Protein AF-A0A2A2FD32-F1 (afdb_monomer_lite)

Sequence (240 aa):
MASRQGGPGDAESSRPGSTERRTASTTAPAGARRRAATRSDSLPHGSDPDAPRSRTPNAGKRPSVGRTAEDPPVRDPELYALTDHFRERLEQPGRYVSTRTVSDAIRRGQLRWNRTDGWRFALVDGGIRFVVVVSDTETNSPVVVTGWTEVADREAALEAPRWDPVDVDTIAVRTALSESASTPIPDRIRPRTVTRPFEVGEHRLETEPGEPFVRCTACGCRFRSKDAITGRGCHGRSGR

pLDDT: mean 73.52, std 23.81, range [29.08, 97.88]

Organism: NCBI:txid2032630

Radius of gyration: 28.74 Å; chains: 1; bounding box: 117×58×73 Å

Structure (mmCIF, N/CA/C/O backbone):
data_AF-A0A2A2FD32-F1
#
_entry.id   AF-A0A2A2FD32-F1
#
loop_
_atom_site.group_PDB
_atom_site.id
_atom_site.type_symbol
_atom_site.label_atom_id
_atom_site.label_alt_id
_atom_site.label_comp_id
_atom_site.label_asym_id
_atom_site.label_entity_id
_atom_site.label_seq_id
_atom_site.pdbx_PDB_ins_code
_atom_site.Cartn_x
_atom_site.Cartn_y
_atom_site.Cartn_z
_atom_site.occupancy
_atom_site.B_iso_or_equiv
_atom_site.auth_seq_id
_atom_site.auth_comp_id
_atom_site.auth_asym_id
_atom_site.auth_atom_id
_atom_site.pdbx_PDB_model_num
ATOM 1 N N . MET A 1 1 ? -54.518 30.300 4.752 1.00 40.16 1 MET A N 1
ATOM 2 C CA . MET A 1 1 ? -54.333 31.767 4.814 1.00 40.16 1 MET A CA 1
ATOM 3 C C . MET A 1 1 ? -52.843 32.067 4.967 1.00 40.16 1 MET A C 1
ATOM 5 O O . MET A 1 1 ? -52.205 31.335 5.707 1.00 40.16 1 MET A O 1
ATOM 9 N N . ALA A 1 2 ? -52.364 33.119 4.279 1.00 43.62 2 ALA A N 1
ATOM 10 C CA . ALA A 1 2 ? -51.003 33.708 4.232 1.00 43.62 2 ALA A CA 1
ATOM 11 C C . ALA A 1 2 ? -49.899 32.870 3.518 1.00 43.62 2 ALA A C 1
ATOM 13 O O . ALA A 1 2 ? -49.642 31.750 3.929 1.00 43.62 2 ALA A O 1
ATOM 14 N N . SER A 1 3 ? -49.348 33.260 2.345 1.00 45.34 3 SER A N 1
ATOM 15 C CA . SER A 1 3 ? -48.483 34.433 1.988 1.00 45.34 3 SER A CA 1
ATOM 16 C C . SER A 1 3 ? -47.032 34.240 2.479 1.00 45.34 3 SER A C 1
ATOM 18 O O . SER A 1 3 ? -46.884 33.958 3.657 1.00 45.34 3 SER A O 1
ATOM 20 N N . ARG A 1 4 ? -45.906 34.385 1.746 1.00 47.28 4 ARG A N 1
ATOM 21 C CA . ARG A 1 4 ? -45.457 34.995 0.458 1.00 47.28 4 ARG A CA 1
ATOM 22 C C . ARG A 1 4 ? -44.111 34.307 0.057 1.00 47.28 4 ARG A C 1
ATOM 24 O O . ARG A 1 4 ? -43.446 33.781 0.940 1.00 47.28 4 ARG A O 1
ATOM 31 N N . GLN A 1 5 ? -43.751 34.093 -1.223 1.00 44.75 5 GLN A N 1
ATOM 32 C CA . GLN A 1 5 ? -42.906 34.958 -2.101 1.00 44.75 5 GLN A CA 1
ATOM 33 C C . GLN A 1 5 ? -41.777 35.702 -1.344 1.00 44.75 5 GLN A C 1
ATOM 35 O O . GLN A 1 5 ? -42.066 36.325 -0.335 1.00 44.75 5 GLN A O 1
ATOM 40 N N . GLY A 1 6 ? -40.499 35.769 -1.722 1.00 34.53 6 GLY A N 1
ATOM 41 C CA . GLY A 1 6 ? -39.757 35.512 -2.956 1.00 34.53 6 GLY A CA 1
ATOM 42 C C . GLY A 1 6 ? -38.556 36.485 -2.986 1.00 34.53 6 GLY A C 1
ATOM 43 O O . GLY A 1 6 ? -38.674 37.593 -2.472 1.00 34.53 6 GLY A O 1
ATOM 44 N N . GLY A 1 7 ? -37.443 36.096 -3.615 1.00 35.06 7 GLY A N 1
ATOM 45 C CA . GLY A 1 7 ? -36.495 37.038 -4.237 1.00 35.06 7 GLY A CA 1
ATOM 46 C C . GLY A 1 7 ? -35.228 37.463 -3.466 1.00 35.06 7 GLY A C 1
ATOM 47 O O . GLY A 1 7 ? -35.172 37.304 -2.254 1.00 35.06 7 GLY A O 1
ATOM 48 N N . PRO A 1 8 ? -34.202 37.966 -4.191 1.00 53.19 8 PRO A N 1
ATOM 49 C CA . PRO A 1 8 ? -32.801 37.539 -4.075 1.00 53.19 8 PRO A CA 1
ATOM 50 C C . PRO A 1 8 ? -31.842 38.657 -3.615 1.00 53.19 8 PRO A C 1
ATOM 52 O O . PRO A 1 8 ? -32.244 39.806 -3.455 1.00 53.19 8 PRO A O 1
ATOM 55 N N . GLY A 1 9 ? -30.558 38.331 -3.433 1.00 33.03 9 GLY A N 1
ATOM 56 C CA . GLY A 1 9 ? -29.521 39.323 -3.148 1.00 33.03 9 GLY A CA 1
ATOM 57 C C . GLY A 1 9 ? -28.118 38.784 -3.398 1.00 33.03 9 GLY A C 1
ATOM 58 O O . GLY A 1 9 ? -27.604 37.994 -2.609 1.00 33.03 9 GLY A O 1
ATOM 59 N N . ASP A 1 10 ? -27.542 39.222 -4.513 1.00 36.66 10 ASP A N 1
ATOM 60 C CA . ASP A 1 10 ? -26.157 39.032 -4.923 1.00 36.66 10 ASP A CA 1
ATOM 61 C C . ASP A 1 10 ? -25.161 39.554 -3.879 1.00 36.66 10 ASP A C 1
ATOM 63 O O . ASP A 1 10 ? -25.311 40.650 -3.336 1.00 36.66 10 ASP A O 1
ATOM 67 N N . ALA A 1 11 ? -24.089 38.796 -3.666 1.00 37.91 11 ALA A N 1
ATOM 68 C CA . ALA A 1 11 ? -22.864 39.296 -3.060 1.00 37.91 11 ALA A CA 1
ATOM 69 C C . ALA A 1 11 ? -21.686 38.887 -3.946 1.00 37.91 11 ALA A C 1
ATOM 71 O O . ALA A 1 11 ? -21.052 37.845 -3.774 1.00 37.91 11 ALA A O 1
ATOM 72 N N . GLU A 1 12 ? -21.423 39.737 -4.932 1.00 35.72 12 GLU A N 1
ATOM 73 C CA . GLU A 1 12 ? -20.188 39.770 -5.693 1.00 35.72 12 GLU A CA 1
ATOM 74 C C . GLU A 1 12 ? -19.136 40.535 -4.876 1.00 35.72 12 GLU A C 1
ATOM 76 O O . GLU A 1 12 ? -19.289 41.727 -4.621 1.00 35.72 12 GLU A O 1
ATOM 81 N N . SER A 1 13 ? -18.082 39.849 -4.434 1.00 34.16 13 SER A N 1
ATOM 82 C CA . SER A 1 13 ? -16.697 40.349 -4.351 1.00 34.16 13 SER A CA 1
ATOM 83 C C . SER A 1 13 ? -15.893 39.520 -3.363 1.00 34.16 13 SER A C 1
ATOM 85 O O . SER A 1 13 ? -16.100 39.589 -2.154 1.00 34.16 13 SER A O 1
ATOM 87 N N . SER A 1 14 ? -14.881 38.822 -3.870 1.00 36.41 14 SER A N 1
ATOM 88 C CA . SER A 1 14 ? -13.485 39.214 -3.632 1.00 36.41 14 SER A CA 1
ATOM 89 C C . SER A 1 14 ? -12.560 38.198 -4.296 1.00 36.41 14 SER A C 1
ATOM 91 O O . SER A 1 14 ? -12.406 37.070 -3.835 1.00 36.41 14 SER A O 1
ATOM 93 N N . ARG A 1 15 ? -11.900 38.620 -5.380 1.00 43.09 15 ARG A N 1
ATOM 94 C CA . ARG A 1 15 ? -10.617 38.028 -5.775 1.00 43.09 15 ARG A CA 1
ATOM 95 C C . ARG A 1 15 ? -9.605 38.289 -4.654 1.00 43.09 15 ARG A C 1
ATOM 97 O O . ARG A 1 15 ? -9.614 39.371 -4.070 1.00 43.09 15 ARG A O 1
ATOM 104 N N . PRO A 1 16 ? -8.646 37.379 -4.472 1.00 43.72 16 PRO A N 1
ATOM 105 C CA . PRO A 1 16 ? -7.268 37.832 -4.588 1.00 43.72 16 PRO A CA 1
ATOM 106 C C . PRO A 1 16 ? -6.460 36.936 -5.524 1.00 43.72 16 PRO A C 1
ATOM 108 O O . PRO A 1 16 ? -6.602 35.715 -5.558 1.00 43.72 16 PRO A O 1
ATOM 111 N N . GLY A 1 17 ? -5.619 37.590 -6.319 1.00 29.62 17 GLY A N 1
ATOM 112 C CA . GLY A 1 17 ? -4.647 36.936 -7.175 1.00 29.62 17 GLY A CA 1
ATOM 113 C C . GLY A 1 17 ? -3.404 36.457 -6.425 1.00 29.62 17 GLY A C 1
ATOM 114 O O . GLY A 1 17 ? -3.158 36.812 -5.278 1.00 29.62 17 GLY A O 1
ATOM 115 N N . SER A 1 18 ? -2.583 35.748 -7.199 1.00 34.41 18 SER A N 1
ATOM 116 C CA . SER A 1 18 ? -1.146 35.536 -7.016 1.00 34.41 18 SER A CA 1
ATOM 117 C C . SER A 1 18 ? -0.711 34.605 -5.878 1.00 34.41 18 SER A C 1
ATOM 119 O O . SER A 1 18 ? -0.600 34.982 -4.718 1.00 34.41 18 SER A O 1
ATOM 121 N N . THR A 1 19 ? -0.318 33.382 -6.235 1.00 39.81 19 THR A N 1
ATOM 122 C CA . THR A 1 19 ? 1.108 33.053 -6.429 1.00 39.81 19 THR A CA 1
ATOM 123 C C . THR A 1 19 ? 1.238 31.588 -6.855 1.00 39.81 19 THR A C 1
ATOM 125 O O . THR A 1 19 ? 1.115 30.668 -6.052 1.00 39.81 19 THR A O 1
ATOM 128 N N . GLU A 1 20 ? 1.525 31.357 -8.138 1.00 37.56 20 GLU A N 1
ATOM 129 C CA . GLU A 1 20 ? 2.073 30.081 -8.599 1.00 37.56 20 GLU A CA 1
ATOM 130 C C . GLU A 1 20 ? 3.464 29.904 -7.983 1.00 37.56 20 GLU A C 1
ATOM 132 O O . GLU A 1 20 ? 4.466 30.413 -8.491 1.00 37.56 20 GLU A O 1
ATOM 137 N N . ARG A 1 21 ? 3.549 29.193 -6.859 1.00 36.56 21 ARG A N 1
ATOM 138 C CA . ARG A 1 21 ? 4.833 28.788 -6.295 1.00 36.56 21 ARG A CA 1
ATOM 139 C C . ARG A 1 21 ? 5.202 27.417 -6.857 1.00 36.56 21 ARG A C 1
ATOM 141 O O . ARG A 1 21 ? 4.868 26.376 -6.306 1.00 36.56 21 ARG A O 1
ATOM 148 N N . ARG A 1 22 ? 5.901 27.456 -7.994 1.00 40.97 22 ARG A N 1
ATOM 149 C CA . ARG A 1 22 ? 6.734 26.365 -8.515 1.00 40.97 22 ARG A CA 1
ATOM 150 C C . ARG A 1 22 ? 7.736 25.947 -7.435 1.00 40.97 22 ARG A C 1
ATOM 152 O O . ARG A 1 22 ? 8.587 26.745 -7.055 1.00 40.97 22 ARG A O 1
ATOM 159 N N . THR A 1 23 ? 7.684 24.697 -6.994 1.00 37.75 23 THR A N 1
ATOM 160 C CA . THR A 1 23 ? 8.797 24.047 -6.289 1.00 37.75 23 THR A CA 1
ATOM 161 C C . THR A 1 23 ? 9.184 22.795 -7.060 1.00 37.75 23 THR A C 1
ATOM 163 O O . THR A 1 23 ? 8.623 21.723 -6.859 1.00 37.75 23 THR A O 1
ATOM 166 N N . ALA A 1 24 ? 10.124 22.968 -7.988 1.00 34.06 24 ALA A N 1
ATOM 167 C CA . ALA A 1 24 ? 10.916 21.880 -8.535 1.00 34.06 24 ALA A CA 1
ATOM 168 C C . ALA A 1 24 ? 12.051 21.596 -7.543 1.00 34.06 24 ALA A C 1
ATOM 170 O O . ALA A 1 24 ? 12.924 22.441 -7.345 1.00 34.06 24 ALA A O 1
ATOM 171 N N . SER A 1 25 ? 12.038 20.426 -6.911 1.00 33.66 25 SER A N 1
ATOM 172 C CA . SER A 1 25 ? 13.161 19.954 -6.100 1.00 33.66 25 SER A CA 1
ATOM 173 C C . SER A 1 25 ? 14.172 19.279 -7.023 1.00 33.66 25 SER A C 1
ATOM 175 O O . SER A 1 25 ? 14.032 18.111 -7.364 1.00 33.66 25 SER A O 1
ATOM 177 N N . THR A 1 26 ? 15.169 20.043 -7.471 1.00 34.78 26 THR A N 1
ATOM 178 C CA . THR A 1 26 ? 16.380 19.506 -8.106 1.00 34.78 26 THR A CA 1
ATOM 179 C C . THR A 1 26 ? 17.436 19.336 -7.023 1.00 34.78 26 THR A C 1
ATOM 181 O O . THR A 1 26 ? 17.819 20.306 -6.370 1.00 34.78 26 THR A O 1
ATOM 184 N N . THR A 1 27 ? 17.926 18.118 -6.821 1.00 35.84 27 THR A N 1
ATOM 185 C CA . THR A 1 27 ? 19.137 17.875 -6.032 1.00 35.84 27 THR A CA 1
ATOM 186 C C . THR A 1 27 ? 20.028 16.931 -6.823 1.00 35.84 27 THR A C 1
ATOM 188 O O . THR A 1 27 ? 19.830 15.723 -6.824 1.00 35.84 27 THR A O 1
ATOM 191 N N . ALA A 1 28 ? 20.997 17.514 -7.528 1.00 37.69 28 ALA A N 1
ATOM 192 C CA . ALA A 1 28 ? 22.156 16.821 -8.073 1.00 37.69 28 ALA A CA 1
ATOM 193 C C . ALA A 1 28 ? 23.378 17.223 -7.233 1.00 37.69 28 ALA A C 1
ATOM 195 O O . ALA A 1 28 ? 23.554 18.420 -6.984 1.00 37.69 28 ALA A O 1
ATOM 196 N N . PRO A 1 29 ? 24.245 16.292 -6.805 1.00 39.03 29 PRO A N 1
ATOM 197 C CA . PRO A 1 29 ? 25.530 16.662 -6.243 1.00 39.03 29 PRO A CA 1
ATOM 198 C C . PRO A 1 29 ? 26.569 16.829 -7.359 1.00 39.03 29 PRO A C 1
ATOM 200 O O . PRO A 1 29 ? 26.907 15.894 -8.083 1.00 39.03 29 PRO A O 1
ATOM 203 N N . ALA A 1 30 ? 27.105 18.045 -7.457 1.00 31.88 30 ALA A N 1
ATOM 204 C CA . ALA A 1 30 ? 28.348 18.336 -8.149 1.00 31.88 30 ALA A CA 1
ATOM 205 C C . ALA A 1 30 ? 29.535 17.921 -7.264 1.00 31.88 30 ALA A C 1
ATOM 207 O O . ALA A 1 30 ? 29.677 18.397 -6.139 1.00 31.88 30 ALA A O 1
ATOM 208 N N . GLY A 1 31 ? 30.412 17.071 -7.796 1.00 30.08 31 GLY A N 1
ATOM 209 C CA . GLY A 1 31 ? 31.700 16.725 -7.200 1.00 30.08 31 GLY A CA 1
ATOM 210 C C . GLY A 1 31 ? 32.808 16.873 -8.234 1.00 30.08 31 GLY A C 1
ATOM 211 O O . GLY A 1 31 ? 33.124 15.939 -8.961 1.00 30.08 31 GLY A O 1
ATOM 212 N N . ALA A 1 32 ? 33.392 18.066 -8.317 1.00 34.38 32 ALA A N 1
ATOM 213 C CA . ALA A 1 32 ? 34.615 18.316 -9.064 1.00 34.38 32 ALA A CA 1
ATOM 214 C C . ALA A 1 32 ? 35.836 18.052 -8.171 1.00 34.38 32 ALA A C 1
ATOM 216 O O . ALA A 1 32 ? 35.891 18.585 -7.065 1.00 34.38 32 ALA A O 1
ATOM 217 N N . ARG A 1 33 ? 36.853 17.343 -8.687 1.00 34.44 33 ARG A N 1
ATOM 218 C CA . ARG A 1 33 ? 38.275 17.731 -8.568 1.00 34.44 33 ARG A CA 1
ATOM 219 C C . ARG A 1 33 ? 39.178 16.881 -9.471 1.00 34.44 33 ARG A C 1
ATOM 221 O O . ARG A 1 33 ? 39.147 15.659 -9.459 1.00 34.44 33 ARG A O 1
ATOM 228 N N . ARG A 1 34 ? 39.972 17.598 -10.272 1.00 34.97 34 ARG A N 1
ATOM 229 C CA . ARG A 1 34 ? 41.042 17.135 -11.168 1.00 34.97 34 ARG A CA 1
ATOM 230 C C . ARG A 1 34 ? 42.409 17.155 -10.462 1.00 34.97 34 ARG A C 1
ATOM 232 O O . ARG A 1 34 ? 42.595 17.944 -9.539 1.00 34.97 34 ARG A O 1
ATOM 239 N N . ARG A 1 35 ? 43.367 16.490 -11.134 1.00 33.50 35 ARG A N 1
ATOM 240 C CA . ARG A 1 35 ? 44.854 16.509 -11.051 1.00 33.50 35 ARG A CA 1
ATOM 241 C C . ARG A 1 35 ? 45.425 15.403 -10.145 1.00 33.50 35 ARG A C 1
ATOM 243 O O . ARG A 1 35 ? 44.872 15.155 -9.092 1.00 33.50 35 ARG A O 1
ATOM 250 N N . ALA A 1 36 ? 46.495 14.693 -10.506 1.00 29.08 36 ALA A N 1
ATOM 251 C CA . ALA A 1 36 ? 47.621 15.063 -11.362 1.00 29.08 36 ALA A CA 1
ATOM 252 C C . ALA A 1 36 ? 48.176 13.884 -12.186 1.00 29.08 36 ALA A C 1
ATOM 254 O O . ALA A 1 36 ? 47.997 12.720 -11.846 1.00 29.08 36 ALA A O 1
ATOM 255 N N . ALA A 1 37 ? 48.864 14.243 -13.270 1.00 33.28 37 ALA A N 1
ATOM 256 C CA . ALA A 1 37 ? 49.687 13.376 -14.095 1.00 33.28 37 ALA A CA 1
ATOM 257 C C . ALA A 1 37 ? 51.112 13.285 -13.530 1.00 33.28 37 ALA A C 1
ATOM 259 O O . ALA A 1 37 ? 51.657 14.302 -13.100 1.00 33.28 37 ALA A O 1
ATOM 260 N N . THR A 1 38 ? 51.740 12.119 -13.663 1.00 33.56 38 THR A N 1
ATOM 261 C CA . THR A 1 38 ? 53.200 11.961 -13.690 1.00 33.56 38 THR A CA 1
ATOM 262 C C . THR A 1 38 ? 53.574 10.931 -14.758 1.00 33.56 38 THR A C 1
ATOM 264 O O . THR A 1 38 ? 53.046 9.824 -14.803 1.00 33.56 38 THR A O 1
ATOM 267 N N . ARG A 1 39 ? 54.450 11.367 -15.669 1.00 31.91 39 ARG A N 1
ATOM 268 C CA . ARG A 1 39 ? 55.150 10.579 -16.693 1.00 31.91 39 ARG A CA 1
ATOM 269 C C . ARG A 1 39 ? 56.289 9.773 -16.062 1.00 31.91 39 ARG A C 1
ATOM 271 O O . ARG A 1 39 ? 56.874 10.259 -15.097 1.00 31.91 39 ARG A O 1
ATOM 278 N N . SER A 1 40 ? 56.652 8.649 -16.685 1.00 32.28 40 SER A N 1
ATOM 279 C CA . SER A 1 40 ? 58.023 8.184 -17.023 1.00 32.28 40 SER A CA 1
ATOM 280 C C . SER A 1 40 ? 57.865 6.798 -17.677 1.00 32.28 40 SER A C 1
ATOM 282 O O . SER A 1 40 ? 57.278 5.915 -17.066 1.00 32.28 40 SER A O 1
ATOM 284 N N . ASP A 1 41 ? 57.993 6.647 -18.995 1.00 29.14 41 ASP A N 1
ATOM 285 C CA . ASP A 1 41 ? 59.203 6.529 -19.834 1.00 29.14 41 ASP A CA 1
ATOM 286 C C . ASP A 1 41 ? 59.770 5.098 -19.966 1.00 29.14 41 ASP A C 1
ATOM 288 O O . ASP A 1 41 ? 60.126 4.456 -18.985 1.00 29.14 41 ASP A O 1
ATOM 292 N N . SER A 1 42 ? 59.953 4.719 -21.240 1.00 31.59 42 SER A N 1
ATOM 293 C CA . SER A 1 42 ? 60.932 3.768 -21.810 1.00 31.59 42 SER A CA 1
ATOM 294 C C . SER A 1 42 ? 60.569 2.278 -22.010 1.00 31.59 42 SER A C 1
ATOM 296 O O . SER A 1 42 ? 60.602 1.453 -21.105 1.00 31.59 42 SER A O 1
ATOM 298 N N . LEU A 1 43 ? 60.326 1.963 -23.293 1.00 39.28 43 LEU A N 1
ATOM 299 C CA . LEU A 1 43 ? 60.583 0.708 -24.042 1.00 39.28 43 LEU A CA 1
ATOM 300 C C . LEU A 1 43 ? 62.120 0.416 -24.112 1.00 39.28 43 LEU A C 1
ATOM 302 O O . LEU A 1 43 ? 62.853 1.320 -23.704 1.00 39.28 43 LEU A O 1
ATOM 306 N N . PRO A 1 44 ? 62.670 -0.707 -24.678 1.00 51.69 44 PRO A N 1
ATOM 307 C CA . PRO A 1 44 ? 62.130 -1.487 -25.812 1.00 51.69 44 PRO A CA 1
ATOM 308 C C . PRO A 1 44 ? 62.489 -2.997 -25.950 1.00 51.69 44 PRO A C 1
ATOM 310 O O . PRO A 1 44 ? 63.275 -3.561 -25.200 1.00 51.69 44 PRO A O 1
ATOM 313 N N . HIS A 1 45 ? 61.966 -3.570 -27.050 1.00 30.08 45 HIS A N 1
ATOM 314 C CA . HIS A 1 45 ? 62.605 -4.504 -28.007 1.00 30.08 45 HIS A CA 1
ATOM 315 C C . HIS A 1 45 ? 62.072 -5.951 -28.100 1.00 30.08 45 HIS A C 1
ATOM 317 O O . HIS A 1 45 ? 62.030 -6.675 -27.112 1.00 30.08 45 HIS A O 1
ATOM 323 N N . GLY A 1 46 ? 61.742 -6.371 -29.336 1.00 29.91 46 GLY A N 1
ATOM 324 C CA . GLY A 1 46 ? 61.555 -7.775 -29.735 1.00 29.91 46 GLY A CA 1
ATOM 325 C C . GLY A 1 46 ? 60.523 -8.016 -30.852 1.00 29.91 46 GLY A C 1
ATOM 326 O O . GLY A 1 46 ? 59.356 -8.244 -30.554 1.00 29.91 46 GLY A O 1
ATOM 327 N N . SER A 1 47 ? 60.960 -7.971 -32.117 1.00 34.38 47 SER A N 1
ATOM 328 C CA . SER A 1 47 ? 60.307 -8.519 -33.334 1.00 34.38 47 SER A CA 1
ATOM 329 C C . SER A 1 47 ? 60.113 -10.052 -33.198 1.00 34.38 47 SER A C 1
ATOM 331 O O . SER A 1 47 ? 60.848 -10.661 -32.428 1.00 34.38 47 SER A O 1
ATOM 333 N N . ASP A 1 48 ? 59.193 -10.789 -33.836 1.00 35.84 48 ASP A N 1
ATOM 334 C CA . ASP A 1 48 ? 58.825 -10.889 -35.265 1.00 35.84 48 ASP A CA 1
ATOM 335 C C . ASP A 1 48 ? 57.580 -11.848 -35.423 1.00 35.84 48 ASP A C 1
ATOM 337 O O . ASP A 1 48 ? 56.980 -12.174 -34.395 1.00 35.84 48 ASP A O 1
ATOM 341 N N . PRO A 1 49 ? 57.096 -12.280 -36.619 1.00 49.69 49 PRO A N 1
ATOM 342 C CA . PRO A 1 49 ? 55.666 -12.336 -36.958 1.00 49.69 49 PRO A CA 1
ATOM 343 C C . PRO A 1 49 ? 55.083 -13.764 -37.166 1.00 49.69 49 PRO A C 1
ATOM 345 O O . PRO A 1 49 ? 55.722 -14.765 -36.872 1.00 49.69 49 PRO A O 1
ATOM 348 N N . ASP A 1 50 ? 53.858 -13.808 -37.713 1.00 36.03 50 ASP A N 1
ATOM 349 C CA . ASP A 1 50 ? 53.057 -14.951 -38.207 1.00 36.03 50 ASP A CA 1
ATOM 350 C C . ASP A 1 50 ? 52.089 -15.677 -37.250 1.00 36.03 50 ASP A C 1
ATOM 352 O O . ASP A 1 50 ? 52.395 -16.683 -36.618 1.00 36.03 50 ASP A O 1
ATOM 356 N N . ALA A 1 51 ? 50.821 -15.238 -37.288 1.00 39.12 51 ALA A N 1
ATOM 357 C CA . ALA A 1 51 ? 49.657 -16.112 -37.117 1.00 39.12 51 ALA A CA 1
ATOM 358 C C . ALA A 1 51 ? 48.432 -15.544 -37.878 1.00 39.12 51 ALA A C 1
ATOM 360 O O . ALA A 1 51 ? 48.199 -14.328 -37.861 1.00 39.12 51 ALA A O 1
ATOM 361 N N . PRO A 1 52 ? 47.634 -16.380 -38.571 1.00 44.34 52 PRO A N 1
ATOM 362 C CA . PRO A 1 52 ? 46.652 -15.921 -39.546 1.00 44.34 52 PRO A CA 1
ATOM 363 C C . PRO A 1 52 ? 45.402 -15.325 -38.887 1.00 44.34 52 PRO A C 1
ATOM 365 O O . PRO A 1 52 ? 44.781 -15.896 -37.989 1.00 44.34 52 PRO A O 1
ATOM 368 N N . ARG A 1 53 ? 44.997 -14.159 -39.400 1.00 41.44 53 ARG A N 1
ATOM 369 C CA . ARG A 1 53 ? 43.784 -13.426 -39.021 1.00 41.44 53 ARG A CA 1
ATOM 370 C C . ARG A 1 53 ? 42.525 -14.195 -39.432 1.00 41.44 53 ARG A C 1
ATOM 372 O O . ARG A 1 53 ? 42.016 -14.009 -40.534 1.00 41.44 53 ARG A O 1
ATOM 379 N N . SER A 1 54 ? 41.954 -14.957 -38.507 1.00 38.81 54 SER A N 1
ATOM 380 C CA . SER A 1 54 ? 40.538 -15.333 -38.569 1.00 38.81 54 SER A CA 1
ATOM 381 C C . SER A 1 54 ? 39.691 -14.132 -38.140 1.00 38.81 54 SER A C 1
ATOM 383 O O . SER A 1 54 ? 39.386 -13.943 -36.966 1.00 38.81 54 SER A O 1
ATOM 385 N N . ARG A 1 55 ? 39.360 -13.261 -39.100 1.00 42.75 55 ARG A N 1
ATOM 386 C CA . ARG A 1 55 ? 38.365 -12.193 -38.928 1.00 42.75 55 ARG A CA 1
ATOM 387 C C . ARG A 1 55 ? 36.971 -12.819 -38.970 1.00 42.75 55 ARG A C 1
ATOM 389 O O . ARG A 1 55 ? 36.381 -12.958 -40.036 1.00 42.75 55 ARG A O 1
ATOM 396 N N . THR A 1 56 ? 36.427 -13.167 -37.810 1.00 44.09 56 THR A N 1
ATOM 397 C CA . THR A 1 56 ? 34.973 -13.247 -37.645 1.00 44.09 56 THR A CA 1
ATOM 398 C C . THR A 1 56 ? 34.376 -11.868 -37.946 1.00 44.09 56 THR A C 1
ATOM 400 O O . THR A 1 56 ? 34.882 -10.859 -37.439 1.00 44.09 56 THR A O 1
ATOM 403 N N . PRO A 1 57 ? 33.324 -11.762 -38.776 1.00 41.34 57 PRO A N 1
ATOM 404 C CA . PRO A 1 57 ? 32.627 -10.502 -38.942 1.00 41.34 57 PRO A CA 1
ATOM 405 C C . PRO A 1 57 ? 31.930 -10.209 -37.616 1.00 41.34 57 PRO A C 1
ATOM 407 O O . PRO A 1 57 ? 30.992 -10.898 -37.221 1.00 41.34 57 PRO A O 1
ATOM 410 N N . ASN A 1 58 ? 32.440 -9.206 -36.903 1.00 41.06 58 ASN A N 1
ATOM 411 C CA . ASN A 1 58 ? 31.797 -8.643 -35.730 1.00 41.06 58 ASN A CA 1
ATOM 412 C C . ASN A 1 58 ? 30.478 -8.038 -36.225 1.00 41.06 58 ASN A C 1
ATOM 414 O O . ASN A 1 58 ? 30.451 -6.912 -36.727 1.00 41.06 58 ASN A O 1
ATOM 418 N N . ALA A 1 59 ? 29.419 -8.853 -36.209 1.00 47.19 59 ALA A N 1
ATOM 419 C CA . ALA A 1 59 ? 28.061 -8.445 -36.506 1.00 47.19 59 ALA A CA 1
ATOM 420 C C . ALA A 1 59 ? 27.804 -7.192 -35.681 1.00 47.19 59 ALA A C 1
ATOM 422 O O . ALA A 1 59 ? 27.910 -7.224 -34.454 1.00 47.19 59 ALA A O 1
ATOM 423 N N . GLY A 1 60 ? 27.591 -6.080 -36.387 1.00 39.16 60 GLY A N 1
ATOM 424 C CA . GLY A 1 60 ? 27.492 -4.756 -35.807 1.00 39.16 60 GLY A CA 1
ATOM 425 C C . GLY A 1 60 ? 26.585 -4.804 -34.593 1.00 39.16 60 GLY A C 1
ATOM 426 O O . GLY A 1 60 ? 25.372 -4.975 -34.720 1.00 39.16 60 GLY A O 1
ATOM 427 N N . LYS A 1 61 ? 27.196 -4.667 -33.415 1.00 44.66 61 LYS A N 1
ATOM 428 C CA . LYS A 1 61 ? 26.497 -4.373 -32.177 1.00 44.66 61 LYS A CA 1
ATOM 429 C C . LYS A 1 61 ? 25.884 -3.003 -32.423 1.00 44.66 61 LYS A C 1
ATOM 431 O O . LYS A 1 61 ? 26.554 -1.983 -32.274 1.00 44.66 61 LYS A O 1
ATOM 436 N N . ARG A 1 62 ? 24.659 -2.998 -32.964 1.00 42.47 62 ARG A N 1
ATOM 437 C CA . ARG A 1 62 ? 23.867 -1.784 -33.131 1.00 42.47 62 ARG A CA 1
ATOM 438 C C . ARG A 1 62 ? 23.947 -1.070 -31.784 1.00 42.47 62 ARG A C 1
ATOM 440 O O . ARG A 1 62 ? 23.704 -1.739 -30.775 1.00 42.47 62 ARG A O 1
ATOM 447 N N . PRO A 1 63 ? 24.333 0.215 -31.736 1.00 4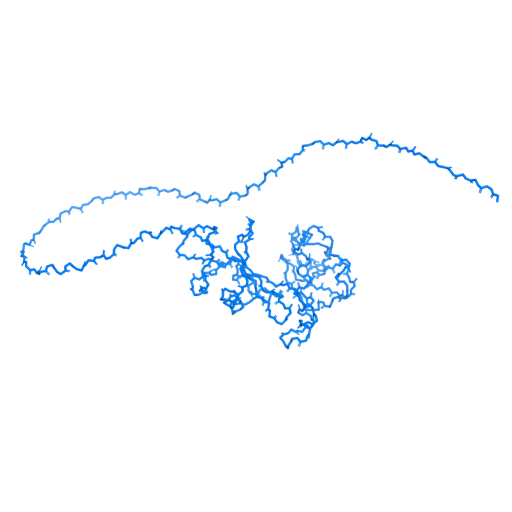2.31 63 PRO A N 1
ATOM 448 C CA . PRO A 1 63 ? 24.209 0.962 -30.500 1.00 42.31 63 PRO A CA 1
ATOM 449 C C . PRO A 1 63 ? 22.757 0.793 -30.068 1.00 42.31 63 PRO A C 1
ATOM 451 O O . PRO A 1 63 ? 21.844 1.078 -30.847 1.00 42.31 63 PRO A O 1
ATOM 454 N N . SER A 1 64 ? 22.548 0.195 -28.895 1.00 53.72 64 SER A N 1
ATOM 455 C CA . SER A 1 64 ? 21.228 0.138 -28.291 1.00 53.72 64 SER A CA 1
ATOM 456 C C . SER A 1 64 ? 20.751 1.578 -28.249 1.00 53.72 64 SER A C 1
ATOM 458 O O . SER A 1 64 ? 21.376 2.400 -27.577 1.00 53.72 64 SER A O 1
ATOM 460 N N . VAL A 1 65 ? 19.722 1.903 -29.031 1.00 58.16 65 VAL A N 1
ATOM 461 C CA . VAL A 1 65 ? 18.996 3.158 -28.862 1.00 58.16 65 VAL A CA 1
ATOM 462 C C . VAL A 1 65 ? 18.641 3.188 -27.379 1.00 58.16 65 VAL A C 1
ATOM 464 O O . VAL A 1 65 ? 17.980 2.266 -26.898 1.00 58.16 65 VAL A O 1
ATOM 467 N N . GLY A 1 66 ? 19.245 4.120 -26.638 1.00 67.31 66 GLY A N 1
ATOM 468 C CA . GLY A 1 66 ? 19.120 4.168 -25.186 1.00 67.31 66 GLY A CA 1
ATOM 469 C C . GLY A 1 66 ? 17.644 4.259 -24.836 1.00 67.31 66 GLY A C 1
ATOM 470 O O . GLY A 1 66 ? 16.945 5.103 -25.396 1.00 67.31 66 GLY A O 1
ATOM 471 N N . ARG A 1 67 ? 17.163 3.354 -23.979 1.00 73.62 67 ARG A N 1
ATOM 472 C CA . ARG A 1 67 ? 15.773 3.394 -23.527 1.00 73.62 67 ARG A CA 1
ATOM 473 C C . ARG A 1 67 ? 15.558 4.686 -22.747 1.00 73.62 67 ARG A C 1
ATOM 475 O O . ARG A 1 67 ? 16.409 5.110 -21.969 1.00 73.62 67 ARG A O 1
ATOM 482 N N . THR A 1 68 ? 14.436 5.325 -23.006 1.00 74.94 68 THR A N 1
ATOM 483 C CA . THR A 1 68 ? 13.968 6.519 -22.316 1.00 74.94 68 THR A CA 1
ATOM 484 C C . THR A 1 68 ? 13.010 6.119 -21.200 1.00 74.94 68 THR A C 1
ATOM 486 O O . THR A 1 68 ? 12.469 5.013 -21.191 1.00 74.94 68 THR A O 1
ATOM 489 N N . ALA A 1 69 ? 12.746 7.031 -20.264 1.00 76.38 69 ALA A N 1
ATOM 490 C CA . ALA A 1 69 ? 11.781 6.784 -19.192 1.00 76.38 69 ALA A CA 1
ATOM 491 C C . ALA A 1 69 ? 10.360 6.483 -19.714 1.00 76.38 69 ALA A C 1
ATOM 493 O O . ALA A 1 69 ? 9.578 5.841 -19.016 1.00 76.38 69 ALA A O 1
ATOM 494 N N . GLU A 1 70 ? 10.031 6.927 -20.930 1.00 80.38 70 GLU A N 1
ATOM 495 C CA . GLU A 1 70 ? 8.734 6.704 -21.576 1.00 80.38 70 GLU A CA 1
ATOM 496 C C . GLU A 1 70 ? 8.638 5.340 -22.272 1.00 80.38 70 GLU A C 1
ATOM 498 O O . GLU A 1 70 ? 7.538 4.907 -22.607 1.00 80.38 70 GLU A O 1
ATOM 503 N N . ASP A 1 71 ? 9.751 4.624 -22.458 1.00 83.81 71 ASP A N 1
ATOM 504 C CA . ASP A 1 71 ? 9.722 3.302 -23.076 1.00 83.81 71 ASP A CA 1
ATOM 505 C C . ASP A 1 71 ? 9.130 2.264 -22.112 1.00 83.81 71 ASP A C 1
ATOM 507 O O . ASP A 1 71 ? 9.564 2.187 -20.957 1.00 83.81 71 ASP A O 1
ATOM 511 N N . PRO A 1 72 ? 8.194 1.403 -22.562 1.00 87.56 72 PRO A N 1
ATOM 512 C CA . PRO A 1 72 ? 7.598 0.381 -21.712 1.00 87.56 72 PRO A CA 1
ATOM 513 C C . PRO A 1 72 ? 8.656 -0.487 -21.017 1.00 87.56 72 PRO A C 1
ATOM 515 O O . PRO A 1 72 ? 9.565 -0.978 -21.691 1.00 87.56 72 PRO A O 1
ATOM 518 N N . PRO A 1 73 ? 8.547 -0.701 -19.696 1.00 90.31 73 PRO A N 1
ATOM 519 C CA . PRO A 1 73 ? 9.535 -1.413 -18.901 1.00 90.31 73 PRO A CA 1
ATOM 520 C C . PRO A 1 73 ? 9.611 -2.891 -19.284 1.00 90.31 73 PRO A C 1
ATOM 522 O O . PRO A 1 73 ? 8.607 -3.521 -19.633 1.00 90.31 73 PRO A O 1
ATOM 525 N N . VAL A 1 74 ? 10.808 -3.470 -19.158 1.00 91.44 74 VAL A N 1
ATOM 526 C CA . VAL A 1 74 ? 11.036 -4.902 -19.402 1.00 91.44 74 VAL A CA 1
ATOM 527 C C . VAL A 1 74 ? 10.256 -5.738 -18.385 1.00 91.44 74 VAL A C 1
ATOM 529 O O . VAL A 1 74 ? 10.153 -5.373 -17.217 1.00 91.44 74 VAL A O 1
ATOM 532 N N . ARG A 1 75 ? 9.720 -6.885 -18.809 1.00 94.50 75 ARG A N 1
ATOM 533 C CA . ARG A 1 75 ? 8.948 -7.804 -17.949 1.00 94.50 75 ARG A CA 1
ATOM 534 C C . ARG A 1 75 ? 9.771 -8.939 -17.336 1.00 94.50 75 ARG A C 1
ATOM 536 O O . ARG A 1 75 ? 9.223 -9.977 -16.971 1.00 94.50 75 ARG A O 1
ATOM 543 N N . ASP A 1 76 ? 11.075 -8.731 -17.219 1.00 94.62 76 ASP A N 1
ATOM 544 C CA . ASP A 1 76 ? 11.996 -9.657 -16.573 1.00 94.62 76 ASP A CA 1
ATOM 545 C C . ASP A 1 76 ? 12.431 -9.085 -15.215 1.00 94.62 76 ASP A C 1
ATOM 547 O O . ASP A 1 76 ? 13.177 -8.104 -15.188 1.00 94.62 76 ASP A O 1
ATOM 551 N N . PRO A 1 77 ? 11.952 -9.642 -14.087 1.00 94.81 77 PRO A N 1
ATOM 552 C CA . PRO A 1 77 ? 12.265 -9.118 -12.764 1.00 94.81 77 PRO A CA 1
ATOM 553 C C . PRO A 1 77 ? 13.737 -9.277 -12.371 1.00 94.81 77 PRO A C 1
ATOM 555 O O . PRO A 1 77 ? 14.189 -8.531 -11.509 1.00 94.81 77 PRO A O 1
ATOM 558 N N . GLU A 1 78 ? 14.492 -10.193 -12.988 1.00 94.25 78 GLU A N 1
ATOM 559 C CA . GLU A 1 78 ? 15.911 -10.404 -12.658 1.00 94.25 78 GLU A CA 1
ATOM 560 C C . GLU A 1 78 ? 16.796 -9.233 -13.106 1.00 94.25 78 GLU A C 1
ATOM 562 O O . GLU A 1 78 ? 17.890 -9.037 -12.580 1.00 94.25 78 GLU A O 1
ATOM 567 N N . LEU A 1 79 ? 16.296 -8.406 -14.028 1.00 92.25 79 LEU A N 1
ATOM 568 C CA . LEU A 1 79 ? 16.980 -7.204 -14.500 1.00 92.25 79 LEU A CA 1
ATOM 569 C C . LEU A 1 79 ? 16.806 -5.999 -13.571 1.00 92.25 79 LEU A C 1
ATOM 571 O O . LEU A 1 79 ? 17.480 -4.988 -13.769 1.00 92.25 79 LEU A O 1
ATOM 575 N N . TYR A 1 80 ? 15.896 -6.067 -12.594 1.00 93.12 80 TYR A N 1
ATOM 576 C CA . TYR A 1 80 ? 15.586 -4.930 -11.734 1.00 93.12 80 TYR A CA 1
ATOM 577 C C . TYR A 1 80 ? 16.424 -4.929 -10.465 1.00 93.12 80 TYR A C 1
ATOM 579 O O . TYR A 1 80 ? 16.374 -5.862 -9.663 1.00 93.12 80 TYR A O 1
ATOM 587 N N . ALA A 1 81 ? 17.102 -3.813 -10.208 1.00 92.75 81 ALA A N 1
ATOM 588 C CA . ALA A 1 81 ? 17.664 -3.556 -8.891 1.00 92.75 81 ALA A CA 1
ATOM 589 C C . ALA A 1 81 ? 16.593 -2.994 -7.940 1.00 92.75 81 ALA A C 1
ATOM 591 O O . ALA A 1 81 ? 15.672 -2.278 -8.340 1.00 92.75 81 ALA A O 1
ATOM 592 N N . LEU A 1 82 ? 16.718 -3.299 -6.649 1.00 93.62 82 LEU A N 1
ATOM 593 C CA . LEU A 1 82 ? 15.881 -2.699 -5.609 1.00 93.62 82 LEU A CA 1
ATOM 594 C C . LEU A 1 82 ? 16.552 -1.425 -5.099 1.00 93.62 82 LEU A C 1
ATOM 596 O O . LEU A 1 82 ? 17.737 -1.456 -4.779 1.00 93.62 82 LEU A O 1
ATOM 600 N N . THR A 1 83 ? 15.815 -0.321 -4.999 1.00 92.31 83 THR A N 1
ATOM 601 C CA . THR A 1 83 ? 16.330 0.891 -4.341 1.00 92.31 83 THR A CA 1
ATOM 602 C C . THR A 1 83 ? 16.452 0.686 -2.830 1.00 92.31 83 THR A C 1
ATOM 604 O O . THR A 1 83 ? 15.694 -0.096 -2.253 1.00 92.31 83 THR A O 1
ATOM 607 N N . ASP A 1 84 ? 17.363 1.410 -2.172 1.00 91.94 84 ASP A N 1
ATOM 608 C CA . ASP A 1 84 ? 17.496 1.397 -0.704 1.00 91.94 84 ASP A CA 1
ATOM 609 C C . ASP A 1 84 ? 16.160 1.738 -0.038 1.00 91.94 84 ASP A C 1
ATOM 611 O O . ASP A 1 84 ? 15.677 0.984 0.805 1.00 91.94 84 ASP A O 1
ATOM 615 N N . HIS A 1 85 ? 15.493 2.783 -0.545 1.00 90.50 85 HIS A N 1
ATOM 616 C CA . HIS A 1 85 ? 14.154 3.169 -0.116 1.00 90.50 85 HIS A CA 1
ATOM 617 C C . HI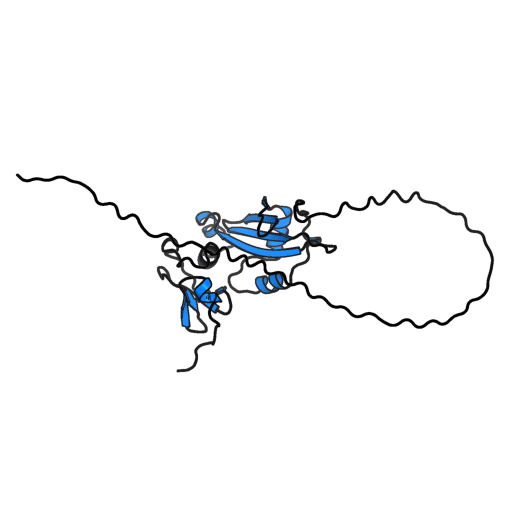S A 1 85 ? 13.168 1.997 -0.172 1.00 90.50 85 HIS A C 1
ATOM 619 O O . HIS A 1 85 ? 12.448 1.748 0.792 1.00 90.50 85 HIS A O 1
ATOM 625 N N . PHE A 1 86 ? 13.120 1.261 -1.288 1.00 93.12 86 PHE A N 1
ATOM 626 C CA . PHE A 1 86 ? 12.225 0.117 -1.413 1.00 93.12 86 PHE A CA 1
ATOM 627 C C . PHE A 1 86 ? 12.582 -1.013 -0.444 1.00 93.12 86 PHE A C 1
ATOM 629 O O . PHE A 1 86 ? 11.669 -1.599 0.135 1.00 93.12 86 PHE A O 1
ATOM 636 N N . ARG A 1 87 ? 13.874 -1.303 -0.233 1.00 93.81 87 ARG A N 1
ATOM 637 C CA . ARG A 1 87 ? 14.303 -2.343 0.717 1.00 93.81 87 ARG A CA 1
ATOM 638 C C . ARG A 1 87 ? 13.857 -2.015 2.140 1.00 93.81 87 ARG A C 1
ATOM 640 O O . ARG A 1 87 ? 13.218 -2.857 2.759 1.00 93.81 87 ARG A O 1
ATOM 647 N N . GLU A 1 88 ? 14.058 -0.780 2.593 1.00 90.56 88 GLU A N 1
ATOM 648 C CA . GLU A 1 88 ? 13.555 -0.314 3.896 1.00 90.56 88 GLU A CA 1
ATOM 649 C C . GLU A 1 88 ? 12.033 -0.499 4.019 1.00 90.56 88 GLU A C 1
ATOM 651 O O . GLU A 1 88 ? 11.521 -0.910 5.058 1.00 90.56 88 GLU A O 1
ATOM 656 N N . ARG A 1 89 ? 11.274 -0.246 2.941 1.00 90.00 89 ARG A N 1
ATOM 657 C CA . ARG A 1 89 ? 9.810 -0.418 2.951 1.00 90.00 89 ARG A CA 1
ATOM 658 C C . ARG A 1 89 ? 9.356 -1.865 3.126 1.00 90.00 89 ARG A C 1
ATOM 660 O O . ARG A 1 89 ? 8.234 -2.056 3.594 1.00 90.00 89 ARG A O 1
ATOM 667 N N . LEU A 1 90 ? 10.147 -2.850 2.701 1.00 91.50 90 LEU A N 1
ATOM 668 C CA . LEU A 1 90 ? 9.788 -4.270 2.812 1.00 91.50 90 LEU A CA 1
ATOM 669 C C . LEU A 1 90 ? 9.768 -4.746 4.269 1.00 91.50 90 LEU A C 1
ATOM 671 O O . LEU A 1 90 ? 9.060 -5.695 4.588 1.00 91.50 90 LEU A O 1
ATOM 675 N N . GLU A 1 91 ? 10.518 -4.075 5.139 1.00 88.94 91 GLU A N 1
ATOM 676 C CA . GLU A 1 91 ? 10.663 -4.435 6.552 1.00 88.94 91 GLU A CA 1
ATOM 677 C C . GLU A 1 91 ? 9.600 -3.769 7.442 1.00 88.94 91 GLU A C 1
ATOM 679 O O . GLU A 1 91 ? 9.391 -4.175 8.584 1.00 88.94 91 GLU A O 1
ATOM 684 N N . GLN A 1 92 ? 8.890 -2.763 6.920 1.00 87.50 92 GLN A N 1
ATOM 685 C CA . GLN A 1 92 ? 7.931 -1.972 7.692 1.00 87.50 92 GLN A CA 1
ATOM 686 C C . GLN A 1 92 ? 6.642 -2.754 8.009 1.00 87.50 92 GLN A C 1
ATOM 688 O O . GLN A 1 92 ? 5.944 -3.200 7.090 1.00 87.50 92 GLN A O 1
ATOM 693 N N . PRO A 1 93 ? 6.225 -2.832 9.288 1.00 86.12 93 PRO A N 1
ATOM 694 C CA . PRO A 1 93 ? 4.939 -3.395 9.685 1.00 86.12 93 PRO A CA 1
ATOM 695 C C . PRO A 1 93 ? 3.743 -2.789 8.936 1.00 86.12 93 PRO A C 1
ATOM 697 O O . PRO A 1 93 ? 3.626 -1.570 8.745 1.00 86.12 93 PRO A O 1
ATOM 700 N N . GLY A 1 94 ? 2.817 -3.661 8.530 1.00 84.94 94 GLY A N 1
ATOM 701 C CA . GLY A 1 94 ? 1.633 -3.283 7.754 1.00 84.94 94 GLY A CA 1
ATOM 702 C C . GLY A 1 94 ? 1.935 -2.926 6.294 1.00 84.94 94 GLY A C 1
ATOM 703 O O . GLY A 1 94 ? 1.130 -2.251 5.647 1.00 84.94 94 GLY A O 1
ATOM 704 N N . ARG A 1 95 ? 3.098 -3.335 5.768 1.00 89.94 95 ARG A N 1
ATOM 705 C CA . ARG A 1 95 ? 3.376 -3.431 4.329 1.00 89.94 95 ARG A CA 1
ATOM 706 C C . ARG A 1 95 ? 3.272 -4.892 3.902 1.00 89.94 95 ARG A C 1
ATOM 708 O O . ARG A 1 95 ? 3.821 -5.777 4.541 1.00 89.94 95 ARG A O 1
ATOM 715 N N . TYR A 1 96 ? 2.574 -5.122 2.794 1.00 93.69 96 TYR A N 1
ATOM 716 C CA . TYR A 1 96 ? 2.260 -6.472 2.303 1.00 93.69 96 TYR A CA 1
ATOM 717 C C . TYR A 1 96 ? 2.914 -6.796 0.959 1.00 93.69 96 TYR A C 1
ATOM 719 O O . TYR A 1 96 ? 2.697 -7.868 0.393 1.00 93.69 96 TYR A O 1
ATOM 727 N N . VAL A 1 97 ? 3.720 -5.867 0.442 1.00 95.38 97 VAL A N 1
ATOM 728 C CA . VAL A 1 97 ? 4.551 -6.094 -0.738 1.00 95.38 97 VAL A CA 1
ATOM 729 C C . VAL A 1 97 ? 5.767 -6.912 -0.322 1.00 95.38 97 VAL A C 1
ATOM 731 O O . VAL A 1 97 ? 6.428 -6.599 0.660 1.00 95.38 97 VAL A O 1
ATOM 734 N N . SER A 1 98 ? 6.071 -7.942 -1.101 1.00 94.81 98 SER A N 1
ATOM 735 C CA . SER A 1 98 ? 7.277 -8.763 -1.005 1.00 94.81 98 SER A CA 1
ATOM 736 C C . SER A 1 98 ? 8.003 -8.828 -2.349 1.00 94.81 98 SER A C 1
ATOM 738 O O . SER A 1 98 ? 7.415 -8.562 -3.403 1.00 94.81 98 SER A O 1
ATOM 740 N N . THR A 1 99 ? 9.265 -9.260 -2.346 1.00 95.88 99 THR A N 1
ATOM 741 C CA . THR A 1 99 ? 10.050 -9.505 -3.574 1.00 95.88 99 THR A CA 1
ATOM 742 C C . THR A 1 99 ? 9.361 -10.487 -4.529 1.00 95.88 99 THR A C 1
ATOM 744 O O . THR A 1 99 ? 9.403 -10.308 -5.748 1.00 95.88 99 THR A O 1
ATOM 747 N N . ARG A 1 100 ? 8.641 -11.480 -3.990 1.00 95.44 100 ARG A N 1
ATOM 748 C CA . ARG A 1 100 ? 7.805 -12.396 -4.778 1.00 95.44 100 ARG A CA 1
ATOM 749 C C . ARG A 1 100 ? 6.668 -11.656 -5.478 1.00 95.44 100 ARG A C 1
ATOM 751 O O . ARG A 1 100 ? 6.534 -11.782 -6.689 1.00 95.44 100 ARG A O 1
ATOM 758 N N . THR A 1 101 ? 5.901 -10.839 -4.750 1.00 95.88 101 THR A N 1
ATOM 759 C CA . THR A 1 101 ? 4.804 -10.061 -5.361 1.00 95.88 101 THR A CA 1
ATOM 760 C C . THR A 1 101 ? 5.311 -9.047 -6.385 1.00 95.88 101 THR A C 1
ATOM 762 O O . THR A 1 101 ? 4.645 -8.823 -7.389 1.00 95.88 101 THR A O 1
ATOM 765 N N . VAL A 1 102 ? 6.513 -8.490 -6.186 1.00 97.12 102 VAL A N 1
ATOM 766 C CA . VAL A 1 102 ? 7.183 -7.640 -7.182 1.00 97.12 102 VAL A CA 1
ATOM 767 C C . VAL A 1 102 ? 7.487 -8.425 -8.449 1.00 97.12 102 VAL A C 1
ATOM 769 O O . VAL A 1 102 ? 7.116 -7.999 -9.540 1.00 97.12 102 VAL A O 1
ATOM 772 N N . SER A 1 103 ? 8.103 -9.597 -8.302 1.00 97.81 103 SER A N 1
ATOM 773 C CA . SER A 1 103 ? 8.432 -10.466 -9.432 1.00 97.81 103 SER A CA 1
ATOM 774 C C . SER A 1 103 ? 7.180 -10.878 -10.209 1.00 97.81 103 SER A C 1
ATOM 776 O O . SER A 1 103 ? 7.165 -10.860 -11.439 1.00 97.81 103 SER A O 1
ATOM 778 N N . ASP A 1 104 ? 6.105 -11.210 -9.495 1.00 97.75 104 ASP A N 1
ATOM 779 C CA . ASP A 1 104 ? 4.815 -11.553 -10.085 1.00 97.75 104 ASP A CA 1
ATOM 780 C C . ASP A 1 104 ? 4.168 -10.365 -10.809 1.00 97.75 104 ASP A C 1
ATOM 782 O O . ASP A 1 104 ? 3.653 -10.532 -11.918 1.00 97.75 104 ASP A O 1
ATOM 786 N N . ALA A 1 105 ? 4.229 -9.164 -10.227 1.00 97.50 105 ALA A N 1
ATOM 787 C CA . ALA A 1 105 ? 3.702 -7.950 -10.838 1.00 97.50 105 ALA A CA 1
ATOM 788 C C . ALA A 1 105 ? 4.465 -7.573 -12.114 1.00 97.50 105 ALA A C 1
ATOM 790 O O . ALA A 1 105 ? 3.830 -7.276 -13.121 1.00 97.50 105 ALA A O 1
ATOM 791 N N . ILE A 1 106 ? 5.797 -7.652 -12.119 1.00 97.19 106 ILE A N 1
ATOM 792 C CA . ILE A 1 106 ? 6.613 -7.366 -13.311 1.00 97.19 106 ILE A CA 1
ATOM 793 C C . ILE A 1 106 ? 6.278 -8.337 -14.454 1.00 97.19 106 ILE A C 1
ATOM 795 O O . ILE A 1 106 ? 6.113 -7.923 -15.602 1.00 97.19 106 ILE A O 1
ATOM 799 N N . ARG A 1 107 ? 6.118 -9.631 -14.148 1.00 97.88 107 ARG A N 1
ATOM 800 C CA . ARG A 1 107 ? 5.819 -10.652 -15.166 1.00 97.88 107 ARG A CA 1
ATOM 801 C C . ARG A 1 107 ? 4.390 -10.544 -15.706 1.00 97.88 107 ARG A C 1
ATOM 803 O O . ARG A 1 107 ? 4.172 -10.623 -16.916 1.00 97.88 107 ARG A O 1
ATOM 810 N N . ARG A 1 108 ? 3.405 -10.412 -14.812 1.00 97.38 108 ARG A N 1
ATOM 811 C CA . ARG A 1 108 ? 1.980 -10.659 -15.117 1.00 97.38 108 ARG A CA 1
ATOM 812 C C . ARG A 1 108 ? 1.066 -9.461 -14.878 1.00 97.38 108 ARG A C 1
ATOM 814 O O . ARG A 1 108 ? -0.087 -9.488 -15.298 1.00 97.38 108 ARG A O 1
ATOM 821 N N . GLY A 1 109 ? 1.552 -8.426 -14.204 1.00 97.19 109 GLY A N 1
ATOM 822 C CA . GLY A 1 109 ? 0.771 -7.244 -13.876 1.00 97.19 109 GLY A CA 1
ATOM 823 C C . GLY A 1 109 ? 0.350 -6.452 -15.112 1.00 97.19 109 GLY A C 1
ATOM 824 O O . GLY A 1 109 ? 1.012 -6.436 -16.154 1.00 97.19 109 GLY A O 1
ATOM 825 N N . GLN A 1 110 ? -0.769 -5.749 -14.975 1.00 96.62 110 GLN A N 1
ATOM 826 C CA . GLN A 1 110 ? -1.180 -4.727 -15.924 1.00 96.62 11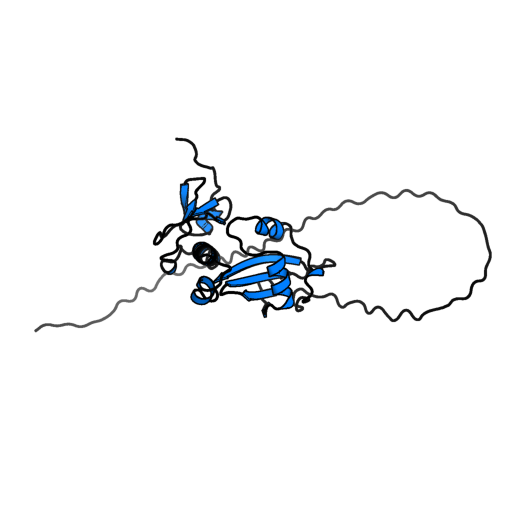0 GLN A CA 1
ATOM 827 C C . GLN A 1 110 ? -0.190 -3.568 -15.874 1.00 96.62 110 GLN A C 1
ATOM 829 O O . GLN A 1 110 ? 0.117 -3.055 -14.799 1.00 96.62 110 GLN A O 1
ATOM 834 N N . LEU A 1 111 ? 0.277 -3.136 -17.038 1.00 94.69 111 LEU A N 1
ATOM 835 C CA . LEU A 1 111 ? 1.193 -2.013 -17.149 1.00 94.69 111 LEU A CA 1
ATOM 836 C C . LEU A 1 111 ? 0.404 -0.699 -17.227 1.00 94.69 111 LEU A C 1
ATOM 838 O O . LEU A 1 111 ? -0.557 -0.600 -17.990 1.00 94.69 111 LEU A O 1
ATOM 842 N N . ARG A 1 112 ? 0.802 0.305 -16.443 1.00 91.00 112 ARG A N 1
ATOM 843 C CA . ARG A 1 112 ? 0.194 1.643 -16.422 1.00 91.00 112 ARG A CA 1
ATOM 844 C C . ARG A 1 112 ? 1.274 2.718 -16.406 1.00 91.00 112 ARG A C 1
ATOM 846 O O . ARG A 1 112 ? 2.263 2.571 -15.699 1.00 91.00 112 ARG A O 1
ATOM 853 N N . TRP A 1 113 ? 1.060 3.804 -17.139 1.00 86.69 113 TRP A N 1
ATOM 854 C CA . TRP A 1 113 ? 1.942 4.973 -17.139 1.00 86.69 113 TRP A CA 1
ATOM 855 C C . TRP A 1 113 ? 1.316 6.124 -16.351 1.00 86.69 113 TRP A C 1
ATOM 857 O O . TRP A 1 113 ? 0.117 6.383 -16.474 1.00 86.69 113 TRP A O 1
ATOM 867 N N . ASN A 1 114 ? 2.125 6.830 -15.562 1.00 78.88 114 ASN A N 1
ATOM 868 C CA . ASN A 1 114 ? 1.769 8.101 -14.943 1.00 78.88 114 ASN A CA 1
ATOM 869 C C . ASN A 1 114 ? 2.896 9.117 -15.182 1.00 78.88 114 ASN A C 1
ATOM 871 O O . ASN A 1 114 ? 4.067 8.794 -15.030 1.00 78.88 114 ASN A O 1
ATOM 875 N N . ARG A 1 115 ? 2.537 10.366 -15.496 1.00 74.00 115 ARG A N 1
ATOM 876 C CA . ARG A 1 115 ? 3.490 11.468 -15.693 1.00 74.00 115 ARG A CA 1
ATOM 877 C C . ARG A 1 115 ? 4.296 11.832 -14.440 1.00 74.00 115 ARG A C 1
ATOM 879 O O . ARG A 1 115 ? 5.374 12.389 -14.583 1.00 74.00 115 ARG A O 1
ATOM 886 N N . THR A 1 116 ? 3.775 11.573 -13.239 1.00 73.44 116 THR A N 1
ATOM 887 C CA . THR A 1 116 ? 4.435 11.944 -11.974 1.00 73.44 116 THR A CA 1
ATOM 888 C C . THR A 1 116 ? 5.387 10.861 -11.473 1.00 73.44 116 THR A C 1
ATOM 890 O O . THR A 1 116 ? 6.511 11.172 -11.101 1.00 73.44 116 THR A O 1
ATOM 893 N N . ASP A 1 117 ? 4.956 9.596 -11.503 1.00 74.44 117 ASP A N 1
ATOM 894 C CA . ASP A 1 117 ? 5.692 8.485 -10.875 1.00 74.44 117 ASP A CA 1
ATOM 895 C C . ASP A 1 117 ? 6.215 7.451 -11.886 1.00 74.44 117 ASP A C 1
ATOM 897 O O . ASP A 1 117 ? 6.756 6.424 -11.490 1.00 74.44 117 ASP A O 1
ATOM 901 N N . GLY A 1 118 ? 6.021 7.676 -13.188 1.00 85.31 118 GLY A N 1
ATOM 902 C CA . GLY A 1 118 ? 6.485 6.786 -14.248 1.00 85.31 118 GLY A CA 1
ATOM 903 C C . GLY A 1 118 ? 5.648 5.514 -14.418 1.00 85.31 118 GLY A C 1
ATOM 904 O O . GLY A 1 118 ? 4.416 5.514 -14.282 1.00 85.31 118 GLY A O 1
ATOM 905 N N . TRP A 1 119 ? 6.320 4.418 -14.773 1.00 93.19 119 TRP A N 1
ATOM 906 C CA . TRP A 1 119 ? 5.684 3.139 -15.074 1.00 93.19 119 TRP A CA 1
ATOM 907 C C . TRP A 1 119 ? 5.301 2.363 -13.814 1.00 93.19 119 TRP A C 1
ATOM 909 O O . TRP A 1 119 ? 6.036 2.300 -12.828 1.00 93.19 119 TRP A O 1
ATOM 919 N N . ARG A 1 120 ? 4.140 1.708 -13.869 1.00 95.12 120 ARG A N 1
ATOM 920 C CA . ARG A 1 120 ? 3.594 0.895 -12.785 1.00 95.12 120 ARG A CA 1
ATOM 921 C C . ARG A 1 120 ? 3.132 -0.458 -13.295 1.00 95.12 120 ARG A C 1
ATOM 923 O O . ARG A 1 120 ? 2.363 -0.529 -14.253 1.00 95.12 120 ARG A O 1
ATOM 930 N N . PHE A 1 121 ? 3.514 -1.514 -12.595 1.00 96.88 121 PHE A N 1
ATOM 931 C CA . PHE A 1 121 ? 2.879 -2.818 -12.718 1.00 96.88 121 PHE A CA 1
ATOM 932 C C . PHE A 1 121 ? 1.803 -2.961 -11.642 1.00 96.88 121 PHE A C 1
ATOM 934 O O . PHE A 1 121 ? 2.072 -2.744 -10.463 1.00 96.88 121 PHE A O 1
ATOM 941 N N . ALA A 1 122 ? 0.586 -3.321 -12.043 1.00 96.88 122 ALA A N 1
ATOM 942 C CA . ALA A 1 122 ? -0.542 -3.557 -11.150 1.00 96.88 122 ALA A CA 1
ATOM 943 C C . ALA A 1 122 ? -1.018 -5.011 -11.265 1.00 96.88 122 ALA A C 1
ATOM 945 O O . ALA A 1 122 ? -1.523 -5.422 -12.310 1.00 96.88 122 ALA A O 1
ATOM 946 N N . LEU A 1 123 ? -0.882 -5.784 -10.192 1.00 97.56 123 LEU A N 1
ATOM 947 C CA . LEU A 1 123 ? -1.338 -7.173 -10.098 1.00 97.56 123 LEU A CA 1
ATOM 948 C C . LEU A 1 123 ? -2.437 -7.272 -9.043 1.00 97.56 123 LEU A C 1
ATOM 950 O O . LEU A 1 123 ? -2.245 -6.780 -7.940 1.00 97.56 123 LEU A O 1
ATOM 954 N N . VAL A 1 124 ? -3.568 -7.902 -9.356 1.00 97.56 124 VAL A N 1
ATOM 955 C CA . VAL A 1 124 ? -4.607 -8.209 -8.359 1.00 97.56 124 VAL A CA 1
ATOM 956 C C . VAL A 1 124 ? -4.517 -9.687 -8.002 1.00 97.56 124 VAL A C 1
ATOM 958 O O . VAL A 1 124 ? -4.516 -10.527 -8.898 1.00 97.56 124 VAL A O 1
ATOM 961 N N . ASP A 1 125 ? -4.428 -9.987 -6.711 1.00 95.69 125 ASP A N 1
ATOM 962 C CA . ASP A 1 125 ? -4.382 -11.343 -6.159 1.00 95.69 125 ASP A CA 1
ATOM 963 C C . ASP A 1 125 ? -5.172 -11.378 -4.842 1.00 95.69 125 ASP A C 1
ATOM 965 O O . ASP A 1 125 ? -4.918 -10.572 -3.943 1.00 95.69 125 ASP A O 1
ATOM 969 N N . GLY A 1 126 ? -6.169 -12.266 -4.758 1.00 95.19 126 GLY A N 1
ATOM 970 C CA . GLY A 1 126 ? -7.065 -12.391 -3.601 1.00 95.19 126 GLY A CA 1
ATOM 971 C C . GLY A 1 126 ? -7.667 -11.056 -3.153 1.00 95.19 126 GLY A C 1
ATOM 972 O O . GLY A 1 126 ? -7.449 -10.649 -2.020 1.00 95.19 126 GLY A O 1
ATOM 973 N N . GLY A 1 127 ? -8.302 -10.309 -4.065 1.00 96.44 127 GLY A N 1
ATOM 974 C CA . GLY A 1 127 ? -8.945 -9.016 -3.771 1.00 96.44 127 GLY A CA 1
ATOM 975 C C . GLY A 1 127 ? -8.006 -7.836 -3.465 1.00 96.44 127 GLY A C 1
ATOM 976 O O . GLY A 1 127 ? -8.458 -6.691 -3.395 1.00 96.44 127 GLY A O 1
ATOM 977 N N . ILE A 1 128 ? -6.693 -8.062 -3.351 1.00 97.38 128 ILE A N 1
ATOM 978 C CA . ILE A 1 128 ? -5.690 -7.022 -3.090 1.00 97.38 128 ILE A CA 1
ATOM 979 C C . ILE A 1 128 ? -4.917 -6.696 -4.369 1.00 97.38 128 ILE A C 1
ATOM 981 O O . ILE A 1 128 ? -4.395 -7.577 -5.051 1.00 97.38 128 ILE A O 1
ATOM 985 N N . ARG A 1 129 ? -4.816 -5.404 -4.697 1.00 97.69 129 ARG A N 1
ATOM 986 C CA . ARG A 1 129 ? -3.968 -4.894 -5.777 1.00 97.69 129 ARG A CA 1
ATOM 987 C C . ARG A 1 129 ? -2.586 -4.560 -5.242 1.00 97.69 129 ARG A C 1
ATOM 989 O O . ARG A 1 129 ? -2.454 -3.726 -4.358 1.00 97.69 129 ARG A O 1
ATOM 996 N N . PHE A 1 130 ? -1.567 -5.149 -5.843 1.00 97.31 130 PHE A N 1
ATOM 997 C CA . PHE A 1 130 ? -0.161 -4.821 -5.677 1.00 97.31 130 PHE A CA 1
ATOM 998 C C . PHE A 1 130 ? 0.248 -3.858 -6.784 1.00 97.31 130 PHE A C 1
ATOM 1000 O O . PHE A 1 130 ? 0.180 -4.209 -7.964 1.00 97.31 130 PHE A O 1
ATOM 1007 N N . VAL A 1 131 ? 0.663 -2.652 -6.410 1.00 96.06 131 VAL A N 1
ATOM 1008 C CA . VAL A 1 131 ? 1.195 -1.649 -7.333 1.00 96.06 131 VAL A CA 1
ATOM 1009 C C . VAL A 1 131 ? 2.697 -1.546 -7.114 1.00 96.06 131 VAL A C 1
ATOM 1011 O O . VAL A 1 131 ? 3.147 -1.293 -5.998 1.00 96.06 131 VAL A O 1
ATOM 1014 N N . VAL A 1 132 ? 3.467 -1.746 -8.179 1.00 96.31 132 VAL A N 1
ATOM 1015 C CA . VAL A 1 132 ? 4.932 -1.679 -8.184 1.00 96.31 132 VAL A CA 1
ATOM 1016 C C . VAL A 1 132 ? 5.351 -0.592 -9.152 1.00 96.31 132 VAL A C 1
ATOM 1018 O O . VAL A 1 132 ? 5.070 -0.689 -10.346 1.00 96.31 132 VAL A O 1
ATOM 1021 N N . VAL A 1 133 ? 6.007 0.440 -8.635 1.00 94.69 133 VAL A N 1
ATOM 1022 C CA . VAL A 1 133 ? 6.543 1.541 -9.434 1.00 94.69 133 VAL A CA 1
ATOM 1023 C C . VAL A 1 133 ? 7.966 1.207 -9.824 1.00 94.69 133 VAL A C 1
ATOM 1025 O O . VAL A 1 133 ? 8.805 0.902 -8.969 1.00 94.69 133 VAL A O 1
ATOM 1028 N N . VAL A 1 134 ? 8.228 1.302 -11.118 1.00 93.06 134 VAL A N 1
ATOM 1029 C CA . VAL A 1 134 ? 9.554 1.111 -11.677 1.00 93.06 134 VAL A CA 1
ATOM 1030 C C . VAL A 1 134 ? 9.986 2.358 -12.421 1.00 93.06 134 VAL A C 1
ATOM 1032 O O . VAL A 1 134 ? 9.173 3.060 -13.021 1.00 93.06 134 VAL A O 1
ATOM 1035 N N . SER A 1 135 ? 11.286 2.605 -12.401 1.00 87.25 135 SER A N 1
ATOM 1036 C CA . SER A 1 135 ? 11.903 3.601 -13.259 1.00 87.25 135 SER A CA 1
ATOM 1037 C C . SER A 1 135 ? 12.929 2.903 -14.121 1.00 87.25 135 SER A C 1
ATOM 1039 O O . SER A 1 135 ? 13.718 2.095 -13.622 1.00 87.25 135 SER A O 1
ATOM 1041 N N . ASP A 1 136 ? 12.949 3.256 -15.400 1.00 77.25 136 ASP A N 1
ATOM 1042 C CA . ASP A 1 136 ? 14.204 3.148 -16.121 1.00 77.25 136 ASP A CA 1
ATOM 1043 C C . ASP A 1 136 ? 15.142 4.212 -15.563 1.00 77.25 136 ASP A C 1
ATOM 1045 O O . ASP A 1 136 ? 14.708 5.310 -15.202 1.00 77.25 136 ASP A O 1
ATOM 1049 N N . THR A 1 137 ? 16.406 3.864 -15.405 1.00 64.56 137 THR A N 1
ATOM 1050 C CA . THR A 1 137 ? 17.408 4.820 -14.943 1.00 64.56 137 THR A CA 1
ATOM 1051 C C . THR A 1 137 ? 18.381 5.075 -16.077 1.00 64.56 137 THR A C 1
ATOM 1053 O O . THR A 1 137 ? 18.493 4.274 -16.997 1.00 64.56 137 THR A O 1
ATOM 1056 N N . GLU A 1 138 ? 19.148 6.158 -15.994 1.00 55.41 138 GLU A N 1
ATOM 1057 C CA . GLU A 1 138 ? 20.309 6.351 -16.874 1.00 55.41 138 GLU A CA 1
ATOM 1058 C C . GLU A 1 138 ? 21.428 5.316 -16.606 1.00 55.41 138 GLU A C 1
ATOM 1060 O O . GLU A 1 138 ? 22.482 5.355 -17.239 1.00 55.41 138 GLU A O 1
ATOM 1065 N N . THR A 1 139 ? 21.233 4.396 -15.648 1.00 59.12 139 THR A N 1
ATOM 1066 C CA . THR A 1 139 ? 22.163 3.307 -15.334 1.00 59.12 139 THR A CA 1
ATOM 1067 C C . THR A 1 139 ? 21.840 2.040 -16.136 1.00 59.12 139 THR A C 1
ATOM 1069 O O . THR A 1 139 ? 20.831 1.952 -16.826 1.00 59.12 139 THR A O 1
ATOM 1072 N N . ASN A 1 140 ? 22.702 1.024 -16.045 1.00 64.75 140 ASN A N 1
ATOM 1073 C CA . ASN A 1 140 ? 22.586 -0.203 -16.845 1.00 64.75 140 ASN A CA 1
ATOM 1074 C C . ASN A 1 140 ? 21.380 -1.099 -16.493 1.00 64.75 140 ASN A C 1
ATOM 1076 O O . ASN A 1 140 ? 21.156 -2.093 -17.185 1.00 64.75 140 ASN A O 1
ATOM 1080 N N . SER A 1 141 ? 20.629 -0.792 -15.430 1.00 74.94 141 SER A N 1
ATOM 1081 C CA . SER A 1 141 ? 19.506 -1.613 -14.972 1.00 74.94 141 SER A CA 1
ATOM 1082 C C . SER A 1 141 ? 18.316 -0.748 -14.547 1.00 74.94 141 SER A C 1
ATOM 1084 O O . SER A 1 141 ? 18.504 0.263 -13.861 1.00 74.94 141 SER A O 1
ATOM 1086 N N . PRO A 1 142 ? 17.080 -1.137 -14.900 1.00 87.94 142 PRO A N 1
ATOM 1087 C CA . PRO A 1 142 ? 15.897 -0.507 -14.337 1.00 87.94 142 PRO A CA 1
ATOM 1088 C C . PRO A 1 142 ? 15.804 -0.803 -12.833 1.00 87.94 142 PRO A C 1
ATOM 1090 O O . PRO A 1 142 ? 16.402 -1.754 -12.319 1.00 87.94 142 PRO A O 1
ATOM 1093 N N . VAL A 1 143 ? 15.050 0.018 -12.104 1.00 91.62 143 VAL A N 1
ATOM 1094 C CA . VAL A 1 143 ? 14.949 -0.090 -10.642 1.00 91.62 143 VAL A CA 1
ATOM 1095 C C . VAL A 1 143 ? 13.506 -0.152 -10.167 1.00 91.62 143 VAL A C 1
ATOM 1097 O O . VAL A 1 143 ? 12.620 0.502 -10.719 1.00 91.62 143 VAL A O 1
ATOM 1100 N N . VAL A 1 144 ? 13.275 -0.908 -9.095 1.00 94.12 144 VAL A N 1
ATOM 1101 C CA . VAL A 1 144 ? 12.035 -0.845 -8.317 1.00 94.12 144 VAL A CA 1
ATOM 1102 C C . VAL A 1 144 ? 12.147 0.317 -7.336 1.00 94.12 144 VAL A C 1
ATOM 1104 O O . VAL A 1 144 ? 12.941 0.287 -6.389 1.00 94.12 144 VAL A O 1
ATOM 1107 N N . VAL A 1 145 ? 11.347 1.355 -7.577 1.00 92.12 145 VAL A N 1
ATOM 1108 C CA . VAL A 1 145 ? 11.361 2.600 -6.797 1.00 92.12 145 VAL A CA 1
ATOM 1109 C C . VAL A 1 145 ? 10.546 2.437 -5.522 1.00 92.12 145 VAL A C 1
ATOM 1111 O O . VAL A 1 145 ? 10.987 2.798 -4.436 1.00 92.12 145 VAL A O 1
ATOM 1114 N N . THR A 1 146 ? 9.331 1.904 -5.644 1.00 92.56 146 THR A N 1
ATOM 1115 C CA . THR A 1 146 ? 8.435 1.710 -4.506 1.00 92.56 146 THR A CA 1
ATOM 1116 C C . THR A 1 146 ? 7.340 0.700 -4.836 1.00 92.56 146 THR A C 1
ATOM 1118 O O . THR A 1 146 ? 7.122 0.346 -5.995 1.00 92.56 146 THR A O 1
ATOM 1121 N N . GLY A 1 147 ? 6.616 0.256 -3.813 1.00 93.94 147 GLY A N 1
ATOM 1122 C CA . GLY A 1 147 ? 5.433 -0.569 -3.985 1.00 93.94 147 GLY A CA 1
ATOM 1123 C C . GLY A 1 147 ? 4.453 -0.431 -2.828 1.00 93.94 147 GLY A C 1
ATOM 1124 O O . GLY A 1 147 ? 4.821 -0.121 -1.688 1.00 93.94 147 GLY A O 1
ATOM 1125 N N . TRP A 1 148 ? 3.177 -0.653 -3.118 1.00 95.19 148 TRP A N 1
ATOM 1126 C CA . TRP A 1 148 ? 2.123 -0.653 -2.110 1.00 95.19 148 TRP A CA 1
ATOM 1127 C C . TRP A 1 148 ? 0.970 -1.576 -2.486 1.00 95.19 148 TRP A C 1
ATOM 1129 O O . TRP A 1 148 ? 0.904 -2.110 -3.593 1.00 95.19 148 TRP A O 1
ATOM 1139 N N . THR A 1 149 ? 0.075 -1.767 -1.522 1.00 95.81 149 THR A N 1
ATOM 1140 C CA . THR A 1 149 ? -1.168 -2.504 -1.694 1.00 95.81 149 THR A CA 1
ATOM 1141 C C . THR A 1 149 ? -2.375 -1.582 -1.603 1.00 95.81 149 THR A C 1
ATOM 1143 O O . THR A 1 149 ? -2.350 -0.566 -0.907 1.00 95.81 149 THR A O 1
ATOM 1146 N N . GLU A 1 150 ? -3.435 -1.957 -2.307 1.00 95.12 150 GLU A N 1
ATOM 1147 C CA . GLU A 1 150 ? -4.757 -1.335 -2.266 1.00 95.12 150 GLU A CA 1
ATOM 1148 C C . GLU A 1 150 ? -5.812 -2.439 -2.227 1.00 95.12 150 GLU A C 1
ATOM 1150 O O . GLU A 1 150 ? -5.623 -3.502 -2.821 1.00 95.12 150 GLU A O 1
ATOM 1155 N N . VAL A 1 151 ? -6.947 -2.191 -1.576 1.00 94.44 151 VAL A N 1
ATOM 1156 C CA . VAL A 1 151 ? -8.094 -3.101 -1.685 1.00 94.44 151 VAL A CA 1
ATOM 1157 C C . VAL A 1 151 ? -8.751 -2.878 -3.045 1.00 94.44 151 VAL A C 1
ATOM 1159 O O . VAL A 1 151 ? -9.266 -1.795 -3.315 1.00 94.44 151 VAL A O 1
ATOM 1162 N N . ALA A 1 152 ? -8.701 -3.888 -3.914 1.00 94.94 152 ALA A N 1
ATOM 1163 C CA . ALA A 1 152 ? -9.379 -3.866 -5.208 1.00 94.94 152 ALA A CA 1
ATOM 1164 C C . ALA A 1 152 ? -10.814 -4.384 -5.100 1.00 94.94 152 ALA A C 1
ATOM 1166 O O . ALA A 1 152 ? -11.705 -3.833 -5.738 1.00 94.94 152 ALA A O 1
ATOM 1167 N N . ASP A 1 153 ? -11.005 -5.424 -4.292 1.00 94.88 153 ASP A N 1
ATOM 1168 C CA . ASP A 1 153 ? -12.285 -6.046 -3.983 1.00 94.88 153 ASP A CA 1
ATOM 1169 C C . ASP A 1 153 ? -12.223 -6.539 -2.533 1.00 94.88 153 ASP A C 1
ATOM 1171 O O . ASP A 1 153 ? -11.405 -7.394 -2.190 1.00 94.88 153 ASP A O 1
ATOM 1175 N N . ARG A 1 154 ? -13.039 -5.938 -1.661 1.00 93.31 154 ARG A N 1
ATOM 1176 C CA . ARG A 1 154 ? -13.008 -6.229 -0.223 1.00 93.31 154 ARG A CA 1
ATOM 1177 C C . ARG A 1 154 ? -13.590 -7.600 0.091 1.00 93.31 154 ARG A C 1
ATOM 1179 O O . ARG A 1 154 ? -13.069 -8.260 0.980 1.00 93.31 154 ARG A O 1
ATOM 1186 N N . GLU A 1 155 ? -14.645 -8.006 -0.605 1.00 93.12 155 GLU A N 1
ATOM 1187 C CA . GLU A 1 155 ? -15.290 -9.300 -0.378 1.00 93.12 155 GLU A CA 1
ATOM 1188 C C . GLU A 1 155 ? -14.334 -10.418 -0.788 1.00 93.12 155 GLU A C 1
ATOM 1190 O O . GLU A 1 155 ? -13.985 -11.265 0.030 1.00 93.12 155 GLU A O 1
ATOM 1195 N N . ALA A 1 156 ? -13.761 -10.317 -1.991 1.00 96.31 156 ALA A N 1
ATOM 1196 C CA . ALA A 1 156 ? -12.753 -11.267 -2.450 1.00 96.31 156 ALA A CA 1
ATOM 1197 C C . ALA A 1 156 ? -11.496 -11.291 -1.559 1.00 96.31 156 ALA A C 1
ATOM 1199 O O . ALA A 1 156 ? -10.849 -12.330 -1.444 1.00 96.31 156 ALA A O 1
ATOM 1200 N N . ALA A 1 157 ? -11.129 -10.163 -0.938 1.00 95.56 157 ALA A N 1
ATOM 1201 C CA . ALA A 1 157 ? -9.999 -10.110 -0.012 1.00 95.56 157 ALA A CA 1
ATOM 1202 C C . ALA A 1 157 ? -10.284 -10.811 1.320 1.00 95.56 157 ALA A C 1
ATOM 1204 O O . ALA A 1 157 ? -9.380 -11.441 1.858 1.00 95.56 157 ALA A O 1
ATOM 1205 N N . LEU A 1 158 ? -11.512 -10.719 1.834 1.00 93.81 158 LEU A N 1
ATOM 1206 C CA . LEU A 1 158 ? -11.916 -11.376 3.081 1.00 93.81 158 LEU A CA 1
ATOM 1207 C C . LEU A 1 158 ? -12.128 -12.888 2.911 1.00 93.81 158 LEU A C 1
ATOM 1209 O O . LEU A 1 158 ? -11.904 -13.633 3.858 1.00 93.81 158 LEU A O 1
ATOM 1213 N N . GLU A 1 159 ? -12.507 -13.339 1.713 1.00 95.69 159 GLU A N 1
ATOM 1214 C CA . GLU A 1 159 ? -12.629 -14.768 1.377 1.00 95.69 159 GLU A CA 1
ATOM 1215 C C . GLU A 1 159 ? -11.279 -15.425 1.031 1.00 95.69 159 GLU A C 1
ATOM 1217 O O . GLU A 1 159 ? -11.140 -16.651 1.036 1.00 95.69 159 GLU A O 1
ATOM 1222 N N . ALA A 1 160 ? -10.252 -14.633 0.704 1.00 95.44 160 ALA A N 1
ATOM 1223 C CA . ALA A 1 160 ? -8.948 -15.164 0.334 1.00 95.44 160 ALA A CA 1
ATOM 1224 C C . ALA A 1 160 ? -8.185 -15.688 1.572 1.00 95.44 160 ALA A C 1
ATOM 1226 O O . ALA A 1 160 ? -7.914 -14.917 2.491 1.00 95.44 160 ALA A O 1
ATOM 1227 N N . PRO A 1 161 ? -7.680 -16.942 1.569 1.00 92.50 161 PRO A N 1
ATOM 1228 C CA . PRO A 1 161 ? -7.004 -17.545 2.731 1.00 92.50 161 PRO A CA 1
ATOM 1229 C C . PRO A 1 161 ? -5.738 -16.821 3.206 1.00 92.50 161 PRO A C 1
ATOM 1231 O O . PRO A 1 161 ? -5.203 -17.115 4.272 1.00 92.50 161 PRO A O 1
ATOM 1234 N N . ARG A 1 162 ? -5.197 -15.933 2.368 1.00 91.94 162 ARG A N 1
ATOM 1235 C CA . ARG A 1 162 ? -3.950 -15.208 2.611 1.00 91.94 162 ARG A CA 1
ATOM 1236 C C . ARG A 1 162 ? -4.119 -14.053 3.597 1.00 91.94 162 ARG A C 1
ATOM 1238 O O . ARG A 1 162 ? -3.122 -13.651 4.193 1.00 91.94 162 ARG A O 1
ATOM 1245 N N . TRP A 1 163 ? -5.322 -13.497 3.715 1.00 93.38 163 TRP A N 1
ATOM 1246 C CA . TRP A 1 163 ? -5.557 -12.247 4.427 1.00 93.38 163 TRP A CA 1
ATOM 1247 C C . TRP A 1 163 ? -6.457 -12.484 5.623 1.00 93.38 163 TRP A C 1
ATOM 1249 O O . TRP A 1 163 ? -7.540 -13.046 5.489 1.00 93.38 163 TRP A O 1
ATOM 1259 N N . ASP A 1 164 ? -6.036 -12.001 6.786 1.00 91.19 164 ASP A N 1
ATOM 1260 C CA . ASP A 1 164 ? -6.984 -11.824 7.876 1.00 91.19 164 ASP A CA 1
ATOM 1261 C C . ASP A 1 164 ? -7.726 -10.472 7.724 1.00 91.19 164 ASP A C 1
ATOM 1263 O O . ASP A 1 164 ? -7.264 -9.572 7.008 1.00 91.19 164 ASP A O 1
ATOM 1267 N N . PRO A 1 165 ? -8.880 -10.280 8.392 1.00 90.75 165 PRO A N 1
ATOM 1268 C CA . PRO A 1 165 ? -9.628 -9.025 8.302 1.00 90.75 165 PRO A CA 1
ATOM 1269 C C . PRO A 1 165 ? -8.828 -7.779 8.716 1.00 90.75 165 PRO A C 1
ATOM 1271 O O . PRO A 1 165 ? -9.029 -6.704 8.150 1.00 90.75 165 PRO A O 1
ATOM 1274 N N . VAL A 1 166 ? -7.890 -7.920 9.661 1.00 90.69 166 VAL A N 1
ATOM 1275 C CA . VAL A 1 166 ? -7.033 -6.823 10.135 1.00 90.69 166 VAL A CA 1
ATOM 1276 C C . VAL A 1 166 ? -6.031 -6.412 9.050 1.00 90.69 166 VAL A C 1
ATOM 1278 O O . VAL A 1 166 ? -5.726 -5.224 8.932 1.00 90.69 166 VAL A O 1
ATOM 1281 N N . ASP A 1 167 ? -5.558 -7.337 8.207 1.00 92.44 167 ASP A N 1
ATOM 1282 C CA . ASP A 1 167 ? -4.716 -7.008 7.051 1.00 92.44 167 ASP A CA 1
ATOM 1283 C C . ASP A 1 167 ? -5.481 -6.159 6.040 1.00 92.44 167 ASP A C 1
ATOM 1285 O O . ASP A 1 167 ? -5.013 -5.090 5.637 1.00 92.44 167 ASP A O 1
ATOM 1289 N N . VAL A 1 168 ? -6.682 -6.606 5.664 1.00 92.75 168 VAL A N 1
ATOM 1290 C CA . VAL A 1 168 ? -7.545 -5.897 4.707 1.00 92.75 168 VAL A CA 1
ATOM 1291 C C . VAL A 1 168 ? -7.859 -4.491 5.217 1.00 92.75 168 VAL A C 1
ATOM 1293 O O . VAL A 1 168 ? -7.807 -3.514 4.463 1.00 92.75 168 VAL A O 1
ATOM 1296 N N . ASP A 1 169 ? -8.124 -4.368 6.513 1.00 90.31 169 ASP A N 1
ATOM 1297 C CA . ASP A 1 169 ? -8.389 -3.094 7.164 1.00 90.31 169 ASP A CA 1
ATOM 1298 C C . ASP A 1 169 ? -7.164 -2.183 7.210 1.00 90.31 169 ASP A C 1
ATOM 1300 O O . ASP A 1 169 ? -7.265 -1.000 6.867 1.00 90.31 169 ASP A O 1
ATOM 1304 N N . THR A 1 170 ? -5.995 -2.735 7.536 1.00 91.50 170 THR A N 1
ATOM 1305 C CA . THR A 1 170 ? -4.719 -2.011 7.537 1.00 91.50 170 THR A CA 1
ATOM 1306 C C . THR A 1 170 ? -4.406 -1.458 6.152 1.00 91.50 170 THR A C 1
ATOM 1308 O O . THR A 1 170 ? -4.115 -0.266 6.014 1.00 91.50 170 THR A O 1
ATOM 1311 N N . ILE A 1 171 ? -4.506 -2.289 5.109 1.00 92.31 171 ILE A N 1
ATOM 1312 C CA . ILE A 1 171 ? -4.286 -1.874 3.716 1.00 92.31 171 ILE A CA 1
ATOM 1313 C C . ILE A 1 171 ? -5.196 -0.699 3.390 1.00 92.31 171 ILE A C 1
ATOM 1315 O O . ILE A 1 171 ? -4.742 0.342 2.919 1.00 92.31 171 ILE A O 1
ATOM 1319 N N . ALA A 1 172 ? -6.475 -0.837 3.703 1.00 89.38 172 ALA A N 1
ATOM 1320 C CA . ALA A 1 172 ? -7.457 0.138 3.304 1.00 89.38 172 ALA A CA 1
ATOM 1321 C C . ALA A 1 172 ? -7.335 1.468 4.082 1.00 89.38 172 ALA A C 1
ATOM 1323 O O . ALA A 1 172 ? -7.600 2.530 3.512 1.00 89.38 172 ALA A O 1
ATOM 1324 N N . VAL A 1 173 ? -6.923 1.450 5.359 1.00 87.75 173 VAL A N 1
ATOM 1325 C CA . VAL A 1 173 ? -6.579 2.674 6.114 1.00 87.75 173 VAL A CA 1
ATOM 1326 C C . VAL A 1 173 ? -5.352 3.351 5.499 1.00 87.75 173 VAL A C 1
ATOM 1328 O O . VAL A 1 173 ? -5.359 4.563 5.278 1.00 87.75 173 VAL A O 1
ATOM 1331 N N . ARG A 1 174 ? -4.309 2.584 5.158 1.00 88.75 174 ARG A N 1
ATOM 1332 C CA . ARG A 1 174 ? -3.093 3.121 4.525 1.00 88.75 174 ARG A CA 1
ATOM 1333 C C . ARG A 1 174 ? -3.357 3.735 3.151 1.00 88.75 174 ARG A C 1
ATOM 1335 O O . ARG A 1 174 ? -2.763 4.774 2.845 1.00 88.75 174 ARG A O 1
ATOM 1342 N N . THR A 1 175 ? -4.211 3.109 2.339 1.00 87.50 175 THR A N 1
ATOM 1343 C CA . THR A 1 175 ? -4.638 3.639 1.037 1.00 87.50 175 THR A CA 1
ATOM 1344 C C . THR A 1 175 ? -5.317 4.987 1.227 1.00 87.50 175 THR A C 1
ATOM 1346 O O . THR A 1 175 ? -4.858 5.973 0.660 1.00 87.50 175 THR A O 1
ATOM 1349 N N . ALA A 1 176 ? -6.305 5.074 2.119 1.00 82.69 176 ALA A N 1
ATOM 1350 C CA . ALA A 1 176 ? -7.030 6.321 2.337 1.00 82.69 176 ALA A CA 1
ATOM 1351 C C . ALA A 1 176 ? -6.146 7.450 2.898 1.00 82.69 176 ALA A C 1
ATOM 1353 O O . ALA A 1 176 ? -6.260 8.593 2.466 1.00 82.69 176 ALA A O 1
ATOM 1354 N N . LEU A 1 177 ? -5.201 7.134 3.795 1.00 84.56 177 LEU A N 1
ATOM 1355 C CA . LEU A 1 177 ? -4.195 8.102 4.255 1.00 84.56 177 LEU A CA 1
ATOM 1356 C C . LEU A 1 177 ? -3.294 8.603 3.113 1.00 84.56 177 LEU A C 1
ATOM 1358 O O . LEU A 1 177 ? -2.728 9.690 3.204 1.00 84.56 177 LEU A O 1
ATOM 1362 N N . SER A 1 178 ? -3.104 7.809 2.058 1.00 81.94 178 SER A N 1
ATOM 1363 C CA . SER A 1 178 ? -2.199 8.138 0.954 1.00 81.94 178 SER A CA 1
ATOM 1364 C C . SER A 1 178 ? -2.887 8.826 -0.226 1.00 81.94 178 SER A C 1
ATOM 1366 O O . SER A 1 178 ? -2.229 9.628 -0.879 1.00 81.94 178 SER A O 1
ATOM 1368 N N . GLU A 1 179 ? -4.168 8.552 -0.489 1.00 77.94 179 GLU A N 1
ATOM 1369 C CA . GLU A 1 179 ? -4.937 9.153 -1.594 1.00 77.94 179 GLU A CA 1
ATOM 1370 C C . GLU A 1 179 ? -5.100 10.670 -1.457 1.00 77.94 179 GLU A C 1
ATOM 1372 O O . GLU A 1 179 ? -5.159 11.383 -2.457 1.00 77.94 179 GLU A O 1
ATOM 1377 N N . SER A 1 180 ? -5.154 11.195 -0.233 1.00 71.19 180 SER A N 1
ATOM 1378 C CA . SER A 1 180 ? -5.142 12.638 0.009 1.00 71.19 180 SER A CA 1
ATOM 1379 C C . SER A 1 180 ? -4.532 12.941 1.370 1.00 71.19 180 SER A C 1
ATOM 1381 O O . SER A 1 180 ? -5.170 12.787 2.408 1.00 71.19 180 SER A O 1
ATOM 1383 N N . ALA A 1 181 ? -3.268 13.367 1.362 1.00 74.38 181 ALA A N 1
ATOM 1384 C CA . ALA A 1 181 ? -2.470 13.461 2.581 1.00 74.38 181 ALA A CA 1
ATOM 1385 C C . ALA A 1 181 ? -2.998 14.502 3.589 1.00 74.38 181 ALA A C 1
ATOM 1387 O O . ALA A 1 181 ? -2.873 14.298 4.800 1.00 74.38 181 ALA A O 1
ATOM 1388 N N . SER A 1 182 ? -3.654 15.555 3.094 1.00 74.00 182 SER A N 1
ATOM 1389 C CA . SER A 1 182 ? -4.276 16.620 3.886 1.00 74.00 182 SER A CA 1
ATOM 1390 C C . SER A 1 182 ? -5.748 16.363 4.223 1.00 74.00 182 SER A C 1
ATOM 1392 O O . SER A 1 182 ? -6.289 17.005 5.126 1.00 74.00 182 SER A O 1
ATOM 1394 N N . THR A 1 183 ? -6.412 15.429 3.533 1.00 73.62 183 THR A N 1
ATOM 1395 C CA . THR A 1 183 ? -7.828 15.131 3.767 1.00 73.62 183 THR A CA 1
ATOM 1396 C C . THR A 1 183 ? -7.987 14.393 5.096 1.00 73.62 183 THR A C 1
ATOM 1398 O O . THR A 1 183 ? -7.247 13.440 5.364 1.00 73.62 183 THR A O 1
ATOM 1401 N N . PRO A 1 184 ? -8.940 14.812 5.952 1.00 69.25 184 PRO A N 1
ATOM 1402 C CA . PRO A 1 184 ? -9.278 14.061 7.151 1.00 69.25 184 PRO A CA 1
ATOM 1403 C C . PRO A 1 184 ? -9.653 12.622 6.796 1.00 69.25 184 PRO A C 1
ATOM 1405 O O . PRO A 1 184 ? -10.354 12.424 5.809 1.00 69.25 184 PRO A O 1
ATOM 1408 N N . ILE A 1 185 ? -9.224 11.649 7.606 1.00 68.50 185 ILE A N 1
ATOM 1409 C CA . ILE A 1 185 ? -9.581 10.225 7.500 1.00 68.50 185 ILE A CA 1
ATOM 1410 C C . ILE A 1 185 ? -11.093 10.136 7.235 1.00 68.50 185 ILE A C 1
ATOM 1412 O O . ILE A 1 185 ? -11.875 10.468 8.130 1.00 68.50 185 ILE A O 1
ATOM 1416 N N . PRO A 1 186 ? -11.524 9.780 6.007 1.00 58.88 186 PRO A N 1
ATOM 1417 C CA . PRO A 1 186 ? -12.929 9.886 5.640 1.00 58.88 186 PRO A CA 1
ATOM 1418 C C . PRO A 1 186 ? -13.811 8.984 6.508 1.00 58.88 186 PRO A C 1
ATOM 1420 O O . PRO A 1 186 ? -13.465 7.834 6.763 1.00 58.88 186 PRO A O 1
ATOM 1423 N N . ASP A 1 187 ? -15.009 9.458 6.873 1.00 56.44 187 ASP A N 1
ATOM 1424 C CA . ASP A 1 187 ? -16.003 8.670 7.630 1.00 56.44 187 ASP A CA 1
ATOM 1425 C C . ASP A 1 187 ? -16.396 7.357 6.923 1.00 56.44 187 ASP A C 1
ATOM 1427 O O . ASP A 1 187 ? -16.858 6.410 7.555 1.00 56.44 187 ASP A O 1
ATOM 1431 N N . ARG A 1 188 ? -16.142 7.261 5.610 1.00 49.78 188 ARG A N 1
ATOM 1432 C CA . ARG A 1 188 ? -16.295 6.044 4.792 1.00 49.78 188 ARG A CA 1
ATOM 1433 C C . ARG A 1 188 ? -15.301 4.923 5.149 1.00 49.78 188 ARG A C 1
ATOM 1435 O O . ARG A 1 188 ? -15.360 3.852 4.556 1.00 49.78 188 ARG A O 1
ATOM 1442 N N . ILE A 1 189 ? -14.384 5.162 6.089 1.00 53.78 189 ILE A N 1
ATOM 1443 C CA . ILE A 1 189 ? -13.450 4.171 6.653 1.00 53.78 189 ILE A CA 1
ATOM 1444 C C . ILE A 1 189 ? -14.083 3.387 7.821 1.00 53.78 189 ILE A C 1
ATOM 1446 O O . ILE A 1 189 ? -13.503 2.408 8.279 1.00 53.78 189 ILE A O 1
ATOM 1450 N N . ARG A 1 190 ? -15.282 3.745 8.304 1.00 53.88 190 ARG A N 1
ATOM 1451 C CA . ARG A 1 190 ? -15.955 2.998 9.384 1.00 53.88 190 ARG A CA 1
ATOM 1452 C C . ARG A 1 190 ? -16.594 1.688 8.880 1.00 53.88 190 ARG A C 1
ATOM 1454 O O . ARG A 1 190 ? -17.224 1.729 7.825 1.00 53.88 190 ARG A O 1
ATOM 1461 N N . PRO A 1 191 ? -16.567 0.571 9.640 1.00 53.69 191 PRO A N 1
ATOM 1462 C CA . PRO A 1 191 ? -15.722 0.218 10.784 1.00 53.69 191 PRO A CA 1
ATOM 1463 C C . PRO A 1 191 ? -14.527 -0.639 10.330 1.00 53.69 191 PRO A C 1
ATOM 1465 O O . PRO A 1 191 ? -14.714 -1.663 9.676 1.00 53.69 191 PRO A O 1
ATOM 1468 N N . ARG A 1 192 ? -13.304 -0.246 10.695 1.00 65.19 192 ARG A N 1
ATOM 1469 C CA . ARG A 1 192 ? -12.101 -1.055 10.475 1.00 65.19 192 ARG A CA 1
ATOM 1470 C C . ARG A 1 192 ? -11.394 -1.291 11.795 1.00 65.19 192 ARG A C 1
ATOM 1472 O O . ARG A 1 192 ? -11.186 -0.339 12.542 1.00 65.19 192 ARG A O 1
ATOM 1479 N N . THR A 1 193 ? -11.036 -2.538 12.059 1.00 71.75 193 THR A N 1
ATOM 1480 C CA . THR A 1 193 ? -10.249 -2.921 13.229 1.00 71.75 193 THR A CA 1
ATOM 1481 C C . THR A 1 193 ? -8.795 -3.003 12.795 1.00 71.75 193 THR A C 1
ATOM 1483 O O . THR A 1 193 ? -8.415 -3.928 12.081 1.00 71.75 193 THR A O 1
ATOM 1486 N N . VAL A 1 194 ? -7.960 -2.056 13.229 1.00 82.06 194 VAL A N 1
ATOM 1487 C CA . VAL A 1 194 ? -6.507 -2.140 13.023 1.00 82.06 194 VAL A CA 1
ATOM 1488 C C . VAL A 1 194 ? -5.829 -2.270 14.376 1.00 82.06 194 VAL A C 1
ATOM 1490 O O . VAL A 1 194 ? -5.237 -1.328 14.895 1.00 82.06 194 VAL A O 1
ATOM 1493 N N . THR A 1 195 ? -5.954 -3.465 14.952 1.00 78.25 195 THR A N 1
ATOM 1494 C CA . THR A 1 195 ? -5.352 -3.837 16.242 1.00 78.25 195 THR A CA 1
ATOM 1495 C C . THR A 1 195 ? -3.877 -4.192 16.120 1.00 78.25 195 THR A C 1
ATOM 1497 O O . THR A 1 195 ? -3.141 -4.117 17.100 1.00 78.25 195 THR A O 1
ATOM 1500 N N . ARG A 1 196 ? -3.417 -4.580 14.923 1.00 89.31 196 ARG A N 1
ATOM 1501 C CA . ARG A 1 196 ? -1.992 -4.766 14.633 1.00 89.31 196 ARG A CA 1
ATOM 1502 C C . ARG A 1 196 ? -1.412 -3.439 14.148 1.00 89.31 196 ARG A C 1
ATOM 1504 O O . ARG A 1 196 ? -1.801 -2.981 13.074 1.00 89.31 196 ARG A O 1
ATOM 1511 N N . PRO A 1 197 ? -0.487 -2.811 14.899 1.00 87.06 197 PRO A N 1
ATOM 1512 C CA . PRO A 1 197 ? -0.031 -1.489 14.518 1.00 87.06 197 PRO A CA 1
ATOM 1513 C C . PRO A 1 197 ? 0.805 -1.487 13.231 1.00 87.06 197 PRO A C 1
ATOM 1515 O O . PRO A 1 197 ? 1.620 -2.387 13.020 1.00 87.06 197 PRO A O 1
ATOM 1518 N N . PHE A 1 198 ? 0.669 -0.436 12.423 1.00 89.81 198 PHE A N 1
ATOM 1519 C CA . PHE A 1 198 ? 1.398 -0.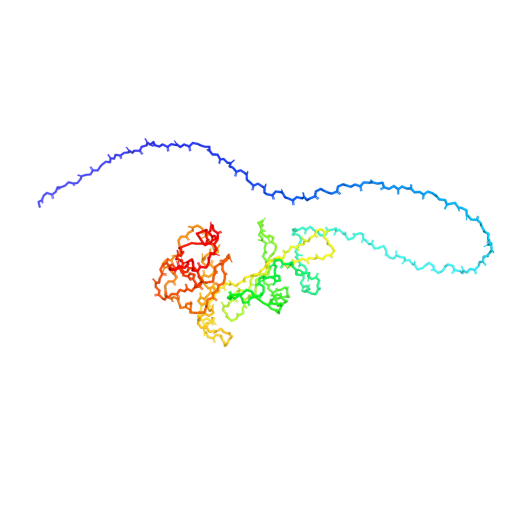235 11.162 1.00 89.81 198 PHE A CA 1
ATOM 1520 C C . PHE A 1 198 ? 2.168 1.089 11.143 1.00 89.81 198 PHE A C 1
ATOM 1522 O O . PHE A 1 198 ? 1.856 2.005 11.898 1.00 89.81 198 PHE A O 1
ATOM 1529 N N . GLU A 1 199 ? 3.158 1.224 10.257 1.00 91.00 199 GLU A N 1
ATOM 1530 C CA . GLU A 1 199 ? 4.036 2.406 10.260 1.00 91.00 199 GLU A CA 1
ATOM 1531 C C . GLU A 1 199 ? 3.693 3.461 9.199 1.00 91.00 199 GLU A C 1
ATOM 1533 O O . GLU A 1 199 ? 3.542 3.168 8.000 1.00 91.00 199 GLU A O 1
ATOM 1538 N N . VAL A 1 200 ? 3.618 4.721 9.638 1.00 89.06 200 VAL A N 1
ATOM 1539 C CA . VAL A 1 200 ? 3.548 5.915 8.782 1.00 89.06 200 VAL A CA 1
ATOM 1540 C C . VAL A 1 200 ? 4.440 7.002 9.380 1.00 89.06 200 VAL A C 1
ATOM 1542 O O . VAL A 1 200 ? 4.217 7.446 10.504 1.00 89.06 200 VAL A O 1
ATOM 1545 N N . GLY A 1 201 ? 5.439 7.452 8.613 1.00 88.69 201 GLY A N 1
ATOM 1546 C CA . GLY A 1 201 ? 6.484 8.327 9.149 1.00 88.69 201 GLY A CA 1
ATOM 1547 C C . GLY A 1 201 ? 7.214 7.630 10.298 1.00 88.69 201 GLY A C 1
ATOM 1548 O O . GLY A 1 201 ? 7.543 6.455 10.187 1.00 88.69 201 GLY A O 1
ATOM 1549 N N . GLU A 1 202 ? 7.397 8.337 11.408 1.00 91.44 202 GLU A N 1
ATOM 1550 C CA .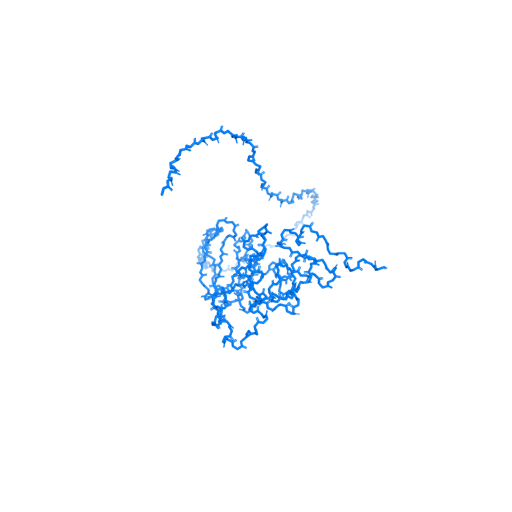 GLU A 1 202 ? 8.013 7.813 12.638 1.00 91.44 202 GLU A CA 1
ATOM 1551 C C . GLU A 1 202 ? 6.985 7.214 13.620 1.00 91.44 202 GLU A C 1
ATOM 1553 O O . GLU A 1 202 ? 7.301 6.926 14.776 1.00 91.44 202 GLU A O 1
ATOM 1558 N N . HIS A 1 203 ? 5.721 7.065 13.204 1.00 92.25 203 HIS A N 1
ATOM 1559 C CA . HIS A 1 203 ? 4.634 6.633 14.083 1.00 92.25 203 HIS A CA 1
ATOM 1560 C C . HIS A 1 203 ? 4.188 5.205 13.786 1.00 92.25 203 HIS A C 1
ATOM 1562 O O . HIS A 1 203 ? 3.954 4.834 12.635 1.00 92.25 203 HIS A O 1
ATOM 1568 N N . ARG A 1 204 ? 3.981 4.439 14.862 1.00 93.31 204 ARG A N 1
ATOM 1569 C CA . ARG A 1 204 ? 3.384 3.100 14.857 1.00 93.31 204 ARG A CA 1
ATOM 1570 C C . ARG A 1 204 ? 1.919 3.209 15.270 1.00 93.31 204 ARG A C 1
ATOM 1572 O O . ARG A 1 204 ? 1.640 3.579 16.405 1.00 93.31 204 ARG A O 1
ATOM 1579 N N . LEU A 1 205 ? 1.000 2.944 14.351 1.00 91.62 205 LEU A N 1
ATOM 1580 C CA . LEU A 1 205 ? -0.387 3.400 14.402 1.00 91.62 205 LEU A CA 1
ATOM 1581 C C . LEU A 1 205 ? -1.387 2.251 14.515 1.00 91.62 205 LEU A C 1
ATOM 1583 O O . LEU A 1 205 ? -1.262 1.268 13.795 1.00 91.62 205 LEU A O 1
ATOM 1587 N N . GLU A 1 206 ? -2.405 2.430 15.349 1.00 91.75 206 GLU A N 1
ATOM 1588 C CA . GLU A 1 206 ? -3.581 1.560 15.490 1.00 91.75 206 GLU A CA 1
ATOM 1589 C C . GLU A 1 206 ? -4.875 2.387 15.380 1.00 91.75 206 GLU A C 1
ATOM 1591 O O . GLU A 1 206 ? -4.840 3.623 15.459 1.00 91.75 206 GLU A O 1
ATOM 1596 N N . THR A 1 207 ? -6.019 1.731 15.182 1.00 87.69 207 THR A N 1
ATOM 1597 C CA . THR A 1 207 ? -7.340 2.379 15.238 1.00 87.69 207 THR A CA 1
ATOM 1598 C C . THR A 1 207 ? -8.435 1.378 15.590 1.00 87.69 207 THR A C 1
ATOM 1600 O O . THR A 1 207 ? -8.367 0.210 15.192 1.00 87.69 207 THR A O 1
ATOM 1603 N N . GLU A 1 208 ? -9.436 1.853 16.329 1.00 81.38 208 GLU A N 1
ATOM 1604 C CA . GLU A 1 208 ? -10.638 1.090 16.655 1.00 81.38 208 GLU A CA 1
ATOM 1605 C C . GLU A 1 208 ? -11.783 1.376 15.665 1.00 81.38 208 GLU A C 1
ATOM 1607 O O . GLU A 1 208 ? -11.879 2.474 15.094 1.00 81.38 208 GLU A O 1
ATOM 1612 N N . PRO A 1 209 ? -12.719 0.425 15.491 1.00 75.81 209 PRO A N 1
ATOM 1613 C CA . PRO A 1 209 ? -13.920 0.615 14.693 1.00 75.81 209 PRO A CA 1
ATOM 1614 C C . PRO A 1 209 ? -14.660 1.916 15.004 1.00 75.81 209 PRO A C 1
ATOM 1616 O O . PRO A 1 209 ? -15.143 2.148 16.109 1.00 75.81 209 PRO A O 1
ATOM 1619 N N . GLY A 1 210 ? -14.819 2.755 13.982 1.00 73.25 210 GLY A N 1
ATOM 1620 C CA . GLY A 1 210 ? -15.589 3.988 14.107 1.00 73.25 210 GLY A CA 1
ATOM 1621 C C . GLY A 1 210 ? -14.787 5.204 14.571 1.00 73.25 210 GLY A C 1
ATOM 1622 O O . GLY A 1 210 ? -15.351 6.299 14.596 1.00 73.25 210 GLY A O 1
ATOM 1623 N N . GLU A 1 211 ? -13.503 5.064 14.904 1.00 81.44 211 GLU A N 1
ATOM 1624 C CA . GLU A 1 211 ? -12.688 6.214 15.287 1.00 81.44 211 GLU A CA 1
ATOM 1625 C C . GLU A 1 211 ? -12.322 7.083 14.067 1.00 81.44 211 GLU A C 1
ATOM 1627 O O . GLU A 1 211 ? -11.847 6.575 13.052 1.00 81.44 211 GLU A O 1
ATOM 1632 N N . PRO A 1 212 ? -12.482 8.420 14.141 1.00 81.75 212 PRO A N 1
ATOM 1633 C CA . PRO A 1 212 ? -12.097 9.333 13.062 1.00 81.75 212 PRO A CA 1
ATOM 1634 C C . PRO A 1 212 ? -10.601 9.703 13.116 1.00 81.75 212 PRO A C 1
ATOM 1636 O O . PRO A 1 212 ? -10.197 10.769 12.647 1.00 81.75 212 PRO A O 1
ATOM 1639 N N . PHE A 1 213 ? -9.779 8.895 13.787 1.00 86.50 213 PHE A N 1
ATOM 1640 C CA . PHE A 1 213 ? -8.349 9.123 13.962 1.00 86.50 213 PHE A CA 1
ATOM 1641 C C . PHE A 1 213 ? -7.600 7.795 14.073 1.00 86.50 213 PHE A C 1
ATOM 1643 O O . PHE A 1 213 ? -8.155 6.779 14.477 1.00 86.50 213 PHE A O 1
ATOM 1650 N N . VAL A 1 214 ? -6.305 7.841 13.780 1.00 89.44 214 VAL A N 1
ATOM 1651 C CA . VAL A 1 214 ? -5.349 6.792 14.151 1.00 89.44 214 VAL A CA 1
ATOM 1652 C C . VAL A 1 214 ? -4.571 7.230 15.384 1.00 89.44 214 VAL A C 1
ATOM 1654 O O . VAL A 1 214 ? -4.295 8.423 15.566 1.00 89.44 214 VAL A O 1
ATOM 1657 N N . ARG A 1 215 ? -4.210 6.280 16.241 1.00 92.62 215 ARG A N 1
ATOM 1658 C CA . ARG A 1 215 ? -3.445 6.523 17.462 1.00 92.62 215 ARG A CA 1
ATOM 1659 C C . ARG A 1 215 ? -2.050 5.936 17.331 1.00 92.62 215 ARG A C 1
ATOM 1661 O O . ARG A 1 215 ? -1.898 4.771 16.993 1.00 92.62 215 ARG A O 1
ATOM 1668 N N . CYS A 1 216 ? -1.029 6.723 17.653 1.00 93.94 216 CYS A N 1
ATOM 1669 C CA . CYS A 1 216 ? 0.324 6.200 17.780 1.00 93.94 216 CYS A CA 1
ATOM 1670 C C . CYS A 1 216 ? 0.486 5.443 19.102 1.00 93.94 216 CYS A C 1
ATOM 1672 O O . CYS A 1 216 ? 0.258 6.008 20.174 1.00 93.94 216 CYS A O 1
ATOM 1674 N N . THR A 1 217 ? 0.923 4.189 19.041 1.00 93.44 217 THR A N 1
ATOM 1675 C CA . THR A 1 217 ? 1.158 3.346 20.221 1.00 93.44 217 THR A CA 1
ATOM 1676 C C . THR A 1 217 ? 2.384 3.797 21.015 1.00 93.44 217 THR A C 1
ATOM 1678 O O . THR A 1 217 ? 2.418 3.640 22.234 1.00 93.44 217 THR A O 1
ATOM 1681 N N . ALA A 1 218 ? 3.352 4.440 20.352 1.00 92.38 218 ALA A N 1
ATOM 1682 C CA . ALA A 1 218 ? 4.584 4.924 20.971 1.00 92.38 218 ALA A CA 1
ATOM 1683 C C . ALA A 1 218 ? 4.412 6.270 21.697 1.00 92.38 218 ALA A C 1
ATOM 1685 O O . ALA A 1 218 ? 4.755 6.377 22.870 1.00 92.38 218 ALA A O 1
ATOM 1686 N N . CYS A 1 219 ? 3.869 7.301 21.035 1.00 93.19 219 CYS A N 1
ATOM 1687 C CA . CYS A 1 219 ? 3.710 8.640 21.629 1.00 93.19 219 CYS A CA 1
ATOM 1688 C C . CYS A 1 219 ? 2.280 8.952 22.105 1.00 93.19 219 CYS A C 1
ATOM 1690 O O . CYS A 1 219 ? 2.022 10.021 22.653 1.00 93.19 219 CYS A O 1
ATOM 1692 N N . GLY A 1 220 ? 1.320 8.050 21.884 1.00 92.62 220 GLY A N 1
ATOM 1693 C CA . GLY A 1 220 ? -0.078 8.208 22.302 1.00 92.62 220 GLY A CA 1
ATOM 1694 C C . GLY A 1 220 ? -0.885 9.236 21.506 1.00 92.62 220 GLY A C 1
ATOM 1695 O O . GLY A 1 220 ? -2.074 9.408 21.777 1.00 92.62 220 GLY A O 1
ATOM 1696 N N . CYS A 1 221 ? -0.262 9.919 20.547 1.00 93.44 221 CYS A N 1
ATOM 1697 C CA . CYS A 1 221 ? -0.872 11.018 19.815 1.00 93.44 221 CYS A CA 1
ATOM 1698 C C . CYS A 1 221 ? -1.901 10.517 18.803 1.00 93.44 221 CYS A C 1
ATOM 1700 O O . CYS A 1 221 ? -1.767 9.424 18.254 1.00 93.44 221 CYS A O 1
ATOM 1702 N N . ARG A 1 222 ? -2.936 11.328 18.580 1.00 93.38 222 ARG A N 1
ATOM 1703 C CA . ARG A 1 222 ? -4.035 11.030 17.661 1.00 93.38 222 ARG A CA 1
ATOM 1704 C C . ARG A 1 222 ? -3.904 11.894 16.421 1.00 93.38 222 ARG A C 1
ATOM 1706 O O . ARG A 1 222 ? -3.729 13.106 16.542 1.00 93.38 222 ARG A O 1
ATOM 1713 N N . PHE A 1 223 ? -4.031 11.281 15.254 1.00 90.38 223 PHE A N 1
ATOM 1714 C CA . PHE A 1 223 ? -3.879 11.961 13.976 1.00 90.38 223 PHE A CA 1
ATOM 1715 C C . PHE A 1 223 ? -5.086 11.719 13.081 1.00 90.38 223 PHE A C 1
ATOM 1717 O O . PHE A 1 223 ? -5.632 10.618 13.039 1.00 90.38 223 PHE A O 1
ATOM 1724 N N . ARG A 1 224 ? -5.491 12.765 12.358 1.00 88.50 224 ARG A N 1
ATOM 1725 C CA . ARG A 1 224 ? -6.642 12.740 11.446 1.00 88.50 224 ARG A CA 1
ATOM 1726 C C . ARG A 1 224 ? -6.258 12.756 9.973 1.00 88.50 224 ARG A C 1
ATOM 1728 O O . ARG A 1 224 ? -7.145 12.658 9.146 1.00 88.50 224 ARG A O 1
ATOM 1735 N N . SER A 1 225 ? -4.986 12.909 9.633 1.00 86.25 225 SER A N 1
ATOM 1736 C CA . SER A 1 225 ? -4.513 12.951 8.248 1.00 86.25 225 SER A CA 1
ATOM 1737 C C . SER A 1 225 ? -3.056 12.512 8.189 1.00 86.25 225 SER A C 1
ATOM 1739 O O . SER A 1 225 ? -2.363 12.508 9.212 1.00 86.25 225 SER A O 1
ATOM 1741 N N . LYS A 1 226 ? -2.577 12.145 7.000 1.00 87.88 226 LYS A N 1
ATOM 1742 C CA . LYS A 1 226 ? -1.178 11.753 6.811 1.00 87.88 226 LYS A CA 1
ATOM 1743 C C . LYS A 1 226 ? -0.229 12.921 7.028 1.00 87.88 226 LYS A C 1
ATOM 1745 O O . LYS A 1 226 ? 0.777 12.726 7.697 1.00 87.88 226 LYS A O 1
ATOM 1750 N N . ASP A 1 227 ? -0.588 14.119 6.577 1.00 87.50 227 ASP A N 1
ATOM 1751 C CA . ASP A 1 227 ? 0.217 15.323 6.798 1.00 87.50 227 ASP A CA 1
ATOM 1752 C C . ASP A 1 227 ? 0.393 15.620 8.289 1.00 87.50 227 ASP A C 1
ATOM 1754 O O . ASP A 1 227 ? 1.486 15.971 8.725 1.00 87.50 227 ASP A O 1
ATOM 1758 N N . ALA A 1 228 ? -0.648 15.407 9.102 1.00 86.69 228 ALA A N 1
ATOM 1759 C CA . ALA A 1 228 ? -0.544 15.564 10.550 1.00 86.69 228 ALA A CA 1
ATOM 1760 C C . ALA A 1 228 ? 0.400 14.526 11.185 1.00 86.69 228 ALA A C 1
ATOM 1762 O O . ALA A 1 228 ? 1.072 14.838 12.167 1.00 86.69 228 ALA A O 1
ATOM 1763 N N . ILE A 1 229 ? 0.452 13.308 10.633 1.00 89.94 229 ILE A N 1
ATOM 1764 C CA . ILE A 1 229 ? 1.358 12.242 11.086 1.00 89.94 229 ILE A CA 1
ATOM 1765 C C . ILE A 1 229 ? 2.800 12.587 10.710 1.00 89.94 229 ILE A C 1
ATOM 1767 O O . ILE A 1 229 ? 3.684 12.545 11.557 1.00 89.94 229 ILE A O 1
ATOM 1771 N N . THR A 1 230 ? 3.050 12.921 9.442 1.00 90.00 230 THR A N 1
ATOM 1772 C CA . THR A 1 230 ? 4.409 13.126 8.920 1.00 90.00 230 THR A CA 1
ATOM 1773 C C . THR A 1 230 ? 4.982 14.500 9.248 1.00 90.00 230 THR A C 1
ATOM 1775 O O . THR A 1 230 ? 6.196 14.657 9.261 1.00 90.00 230 THR A O 1
ATOM 1778 N N . GLY A 1 231 ? 4.135 15.492 9.531 1.00 87.88 231 GLY A N 1
ATOM 1779 C CA . GLY A 1 231 ? 4.553 16.834 9.939 1.00 87.88 231 GLY A CA 1
ATOM 1780 C C . GLY A 1 231 ? 5.036 16.926 11.388 1.00 87.88 231 GLY A C 1
ATOM 1781 O O . GLY A 1 231 ? 5.510 17.982 11.803 1.00 87.88 231 GLY A O 1
ATOM 1782 N N . ARG A 1 232 ? 4.920 15.847 12.173 1.00 88.44 232 ARG A N 1
ATOM 1783 C CA . ARG A 1 232 ? 5.333 15.811 13.577 1.00 88.44 232 ARG A CA 1
ATOM 1784 C C . ARG A 1 232 ? 6.176 14.576 13.881 1.00 88.44 232 ARG A C 1
ATOM 1786 O O . ARG A 1 232 ? 5.710 13.455 13.702 1.00 88.44 232 ARG A O 1
ATOM 1793 N N . GLY A 1 233 ? 7.363 14.792 14.443 1.00 89.94 233 GLY A N 1
ATOM 1794 C CA . GLY A 1 233 ? 8.232 13.712 14.915 1.00 89.94 233 GLY A CA 1
ATOM 1795 C C . GLY A 1 233 ? 7.619 12.897 16.057 1.00 89.94 233 GLY A C 1
ATOM 1796 O O . GLY A 1 233 ? 6.785 13.386 16.833 1.00 89.94 233 GLY A O 1
ATOM 1797 N N . CYS A 1 234 ? 8.017 11.632 16.162 1.00 91.94 234 CYS A N 1
ATOM 1798 C CA . CYS A 1 234 ? 7.594 10.756 17.250 1.00 91.94 234 CYS A CA 1
ATOM 1799 C C . CYS A 1 234 ? 8.622 10.788 18.387 1.00 91.94 234 CYS A C 1
ATOM 1801 O O . CYS A 1 234 ? 9.717 10.254 18.267 1.00 91.94 234 CYS A O 1
ATOM 1803 N N . HIS A 1 235 ? 8.262 11.386 19.524 1.00 85.88 235 HIS A N 1
ATOM 1804 C CA . HIS A 1 235 ? 9.181 11.558 20.663 1.00 85.88 235 HIS A CA 1
ATOM 1805 C C . HIS A 1 235 ? 8.927 10.576 21.823 1.00 85.88 235 HIS A C 1
ATOM 1807 O O . HIS A 1 235 ? 9.275 10.859 22.967 1.00 85.88 235 HIS A O 1
ATOM 1813 N N . GLY A 1 236 ? 8.298 9.426 21.545 1.00 76.56 236 GLY A N 1
ATOM 1814 C CA . GLY A 1 236 ? 7.861 8.476 22.576 1.00 76.56 236 GLY A CA 1
ATOM 1815 C C . GLY A 1 236 ? 6.833 9.080 23.542 1.00 76.56 236 GLY A C 1
ATOM 1816 O O . GLY A 1 236 ? 6.356 10.203 23.356 1.00 76.56 236 GLY A O 1
ATOM 1817 N N . ARG A 1 237 ? 6.445 8.338 24.585 1.00 71.62 237 ARG A N 1
ATOM 1818 C CA . ARG A 1 237 ? 5.752 8.946 25.727 1.00 71.62 237 ARG A CA 1
ATOM 1819 C C . ARG A 1 237 ? 6.793 9.754 26.490 1.00 71.62 237 ARG A C 1
ATOM 1821 O O . ARG A 1 237 ? 7.499 9.196 27.323 1.00 71.62 237 ARG A O 1
ATOM 1828 N N . SER A 1 238 ? 6.898 11.050 26.199 1.00 57.72 238 SER A N 1
ATOM 1829 C CA . SER A 1 238 ? 7.509 11.988 27.141 1.00 57.72 238 SER A CA 1
ATOM 1830 C C . SER A 1 238 ? 6.880 11.715 28.509 1.00 57.72 238 SER A C 1
ATOM 1832 O O . SER A 1 238 ? 5.649 11.686 28.608 1.00 57.72 238 SER A O 1
ATOM 1834 N N . GLY A 1 239 ? 7.719 11.380 29.488 1.00 45.44 239 GLY A N 1
ATOM 1835 C CA . GLY A 1 239 ? 7.313 10.852 30.785 1.00 45.44 239 GLY A CA 1
ATOM 1836 C C . GLY A 1 239 ? 6.187 11.651 31.439 1.00 45.44 239 GLY A C 1
ATOM 1837 O O . GLY A 1 239 ? 6.069 12.861 31.252 1.00 45.44 239 GLY A O 1
ATOM 1838 N N . ARG A 1 240 ? 5.352 10.926 32.187 1.00 37.81 240 ARG A N 1
ATOM 1839 C CA . ARG A 1 240 ? 4.605 11.516 33.300 1.00 37.81 240 ARG A CA 1
ATOM 1840 C C . ARG A 1 240 ? 5.560 12.193 34.273 1.00 37.81 240 ARG A C 1
ATOM 1842 O O . ARG A 1 240 ? 6.693 11.677 34.402 1.00 37.81 240 ARG A O 1
#

Secondary structure (DSSP, 8-state):
---------------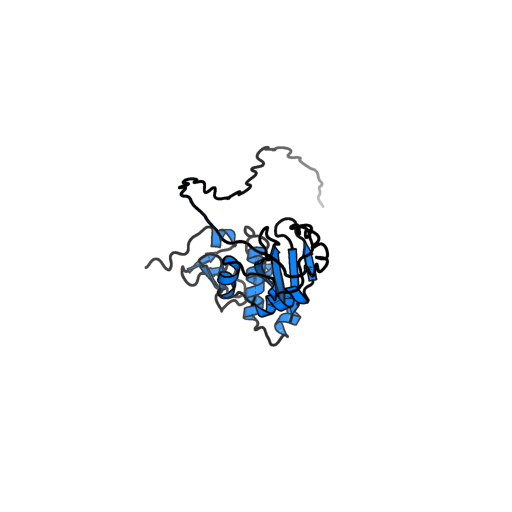--------------------------------------------------PPPTTSPPPS-GGGPEEPHHHHHHHHSTT----HHHHHHHHHHSEEEEETTTEEEEEEEETTEEEEEEEE--SSSS-EEEEEEEEES-HHHHHHSTT--HHHHHHHHHHHHHHH-TTS---GGG-S--EEEEEEETTEEEEE-TT-SSEEETTT--EESSHHHHHTS--------

Foldseek 3Di:
DDDDDDDDDDDDDDDDDDDPDDDDDDDDDDDDDDDDDDDDDDDDDDDDDDDDDPDDPPPPPPPPPDDDLQDFDQLQLVLADEDPVAVVQQPFPLFDDDSVNVNCQSNPFDWDADPPQGIWRWDDDQQKIKIWGWTDDPDPGIYGPYIGIARNDLVSNCPDPVDDQLSNLSRHQVVQLPVDQPDFSDQVSAAGFNPPFGDQAQFTWGDHGRDSWIAGPFCRDTDGHSCRVNVDHRPGPPDD